Protein AF-A0A0T6BIF5-F1 (afdb_monomer)

Mean predicted aligned error: 14.34 Å

Secondary structure (DSSP, 8-state):
-HHHHHHHHHHHHTHHHHHHHHHHHHHHHH-S-SSS---THHHHTS-TTHHHHHHHHHHHHHHHHHHHHHHHH--HHHHHHHHHHHHHHHHHHHHHHHHHHGGGGGSS-GGG-HHHHHHHHHHHHHHHHHHHHIIIIIS----TT-TTSTTS-S--SSS-THHHHHHHHHHHHHHTHHHHHHHHHHTTSS-HHHHHHHHHHHHHHHHHHHHHHHHHHHHHHHHHTTTT------PPPPHHHHHHHHHHHHSSS-----------------------TTTTTTTSS---------

pLDDT: mean 78.73, std 19.1, range [33.03, 98.19]

Foldseek 3Di:
DVVLLLVLVLVLLCLLVQLVVQLVVCQVVVDPDPVDRDDSCCSVQVCLDPNLVSSLVSLVSLLVVLVVCCVVVVDCPPRVVSNVLSVLSNQLSVLVSVLSVCVVVCVVPSVVRVSVVSNVVSLVVNLVSVLCCLLCPQLVWQDPCCPPNVRGRVDDPDPDPVLVVVLSVLSSCLSCVVVVLVVCCVVVVDPNVVSSVVNSVSSVVNSVSSVVSNVVVVVVVCVVVVVPDDPPPPPPQPVVNVVVVVVLVPPPDHDPVDDDDDDDDDDDDDPDPCPDPVVVVVVVPDDDDDDDDD

Nearest PDB structures (foldseek):
  8x5f-assembly1_A  TM=8.568E-01  e=8.803E-16  Homo sapiens
  8x5e-assembly1_A  TM=9.025E-01  e=2.019E-14  Homo sapiens
  8x5b-assembly1_A  TM=8.608E-01  e=9.868E-15  Homo sapiens
  8yfu-assembly1_A  TM=9.188E-01  e=5.169E-14  Homo sapiens
  9j4x-assembly1_B  TM=8.597E-01  e=1.157E-13  Homo sapiens

Radius of gyration: 35.18 Å; Cα contacts (8 Å, |Δi|>4): 184; chains: 1; bounding box: 75×48×138 Å

Solvent-accessible surface area (backbone atoms only — not comparable to full-atom values): 17221 Å² total; per-residue (Å²): 110,70,64,64,51,56,54,44,56,54,41,51,57,38,37,64,60,53,45,51,50,50,36,51,52,42,45,64,72,69,43,91,48,95,88,52,89,62,80,64,53,55,52,75,67,66,41,79,63,60,53,54,52,56,55,40,46,35,36,48,55,45,24,54,52,22,50,51,48,24,69,75,69,68,41,57,74,68,26,51,58,53,21,50,53,31,50,33,51,52,52,26,47,52,24,49,51,51,32,61,68,52,40,75,84,25,65,94,44,63,88,73,40,64,36,52,56,52,20,52,53,31,44,51,54,34,35,53,46,48,51,52,39,46,46,42,67,43,39,48,32,59,41,93,73,14,78,90,42,84,63,30,42,72,84,69,90,67,91,58,68,63,61,57,58,50,48,56,50,52,47,53,55,62,58,51,39,63,58,57,48,48,53,40,35,74,69,64,77,44,57,65,66,62,50,48,66,56,45,47,59,49,44,45,52,48,48,54,57,49,48,55,43,33,51,50,36,50,49,52,56,32,48,77,66,58,75,65,62,74,78,80,78,72,67,79,76,47,72,68,56,52,52,50,51,54,51,50,67,70,38,94,75,51,85,76,88,79,69,81,87,72,93,72,84,84,79,88,74,82,86,76,81,84,72,62,68,76,62,63,66,68,69,77,70,82,79,87,88,79,88,83,81,136

InterPro domains:
  IPR004342 EXS, C-terminal [PF03124] (2-220)
  IPR004342 EXS, C-terminal [PS51380] (42-246)

Structure (mmCIF, N/CA/C/O backbone):
data_AF-A0A0T6BIF5-F1
#
_entry.id   AF-A0A0T6BIF5-F1
#
loop_
_atom_site.group_PDB
_atom_site.id
_atom_site.type_symbol
_atom_site.label_atom_id
_atom_site.label_alt_id
_atom_site.label_comp_id
_atom_site.label_asym_id
_atom_site.label_entity_id
_atom_site.label_seq_id
_atom_site.pdbx_PDB_ins_code
_atom_site.Cartn_x
_atom_site.Cartn_y
_atom_site.Cartn_z
_atom_site.occupancy
_atom_site.B_iso_or_equiv
_atom_site.auth_seq_id
_atom_site.auth_comp_id
_atom_site.auth_asym_id
_atom_site.auth_atom_id
_atom_site.pdbx_PDB_model_num
ATOM 1 N N . ASN A 1 1 ? 3.192 -10.948 20.111 1.00 71.38 1 ASN A N 1
ATOM 2 C CA . ASN A 1 1 ? 2.961 -9.703 20.878 1.00 71.38 1 ASN A CA 1
ATOM 3 C C . ASN A 1 1 ? 2.343 -8.629 19.953 1.00 71.38 1 ASN A C 1
ATOM 5 O O . ASN A 1 1 ? 2.367 -8.827 18.737 1.00 71.38 1 ASN A O 1
ATOM 9 N N . PHE A 1 2 ? 1.739 -7.550 20.479 1.00 79.69 2 PHE A N 1
ATOM 10 C CA . PHE A 1 2 ? 1.307 -6.367 19.706 1.00 79.69 2 PHE A CA 1
ATOM 11 C C . PHE A 1 2 ? 2.501 -5.710 19.002 1.00 79.69 2 PHE A C 1
ATOM 13 O O . PHE A 1 2 ? 2.396 -5.375 17.828 1.00 79.69 2 PHE A O 1
ATOM 20 N N . ALA A 1 3 ? 3.658 -5.643 19.672 1.00 85.62 3 ALA A N 1
ATOM 21 C CA . ALA A 1 3 ? 4.893 -5.097 19.108 1.00 85.62 3 ALA A CA 1
ATOM 22 C C . ALA A 1 3 ? 5.309 -5.775 17.785 1.00 85.62 3 ALA A C 1
ATOM 24 O O . ALA A 1 3 ? 5.576 -5.086 16.807 1.00 85.62 3 ALA A O 1
ATOM 25 N N . ASP A 1 4 ? 5.282 -7.114 17.711 1.00 83.94 4 ASP A N 1
ATOM 26 C CA . ASP A 1 4 ? 5.675 -7.858 16.496 1.00 83.94 4 ASP A CA 1
ATOM 27 C C . ASP A 1 4 ? 4.743 -7.582 15.315 1.00 83.94 4 ASP A C 1
ATOM 29 O O . ASP A 1 4 ? 5.172 -7.534 14.162 1.00 83.94 4 ASP A O 1
ATOM 33 N N . PHE A 1 5 ? 3.447 -7.422 15.615 1.00 84.50 5 PHE A N 1
ATOM 34 C CA . PHE A 1 5 ? 2.477 -6.966 14.633 1.00 84.50 5 PHE A CA 1
ATOM 35 C C . PHE A 1 5 ? 2.878 -5.552 14.225 1.00 84.50 5 PHE A C 1
ATOM 37 O O . PHE A 1 5 ? 3.323 -5.350 13.102 1.00 84.50 5 PHE A O 1
ATOM 44 N N . TRP A 1 6 ? 2.826 -4.596 15.145 1.00 88.56 6 TRP A N 1
ATOM 45 C CA . TRP A 1 6 ? 3.081 -3.187 14.876 1.00 88.56 6 TRP A CA 1
ATOM 46 C C . TRP A 1 6 ? 4.348 -2.943 14.034 1.00 88.56 6 TRP A C 1
ATOM 48 O O . TRP A 1 6 ? 4.266 -2.262 13.012 1.00 88.56 6 TRP A O 1
ATOM 58 N N . LEU A 1 7 ? 5.466 -3.596 14.370 1.00 90.00 7 LEU A N 1
ATOM 59 C CA . LEU A 1 7 ? 6.732 -3.514 13.633 1.00 90.00 7 LEU A CA 1
ATOM 60 C C . LEU A 1 7 ? 6.608 -3.998 12.182 1.00 90.00 7 LEU A C 1
ATOM 62 O O . LEU A 1 7 ? 7.052 -3.325 11.254 1.00 90.00 7 LEU A O 1
ATOM 66 N N . ALA A 1 8 ? 5.973 -5.148 11.961 1.00 89.81 8 ALA A N 1
ATOM 67 C CA . ALA A 1 8 ? 5.788 -5.670 10.613 1.00 89.81 8 ALA A CA 1
ATOM 68 C C . ALA A 1 8 ? 4.831 -4.801 9.768 1.00 89.81 8 ALA A C 1
ATOM 70 O O . ALA A 1 8 ? 4.886 -4.854 8.542 1.00 89.81 8 ALA A O 1
ATOM 71 N N . ASP A 1 9 ? 3.959 -3.993 10.389 1.00 89.38 9 ASP A N 1
ATOM 72 C CA . ASP A 1 9 ? 3.166 -2.997 9.646 1.00 89.38 9 ASP A CA 1
ATOM 73 C C . ASP A 1 9 ? 4.042 -1.827 9.195 1.00 89.38 9 ASP A C 1
ATOM 75 O O . ASP A 1 9 ? 3.906 -1.384 8.056 1.00 89.38 9 ASP A O 1
ATOM 79 N N . GLN A 1 10 ? 4.989 -1.386 10.032 1.00 94.12 10 GLN A N 1
ATOM 80 C CA . GLN A 1 10 ? 5.954 -0.352 9.640 1.00 94.12 10 GLN A CA 1
ATOM 81 C C . GLN A 1 10 ? 6.778 -0.799 8.430 1.00 94.12 10 GLN A C 1
ATOM 83 O O . GLN A 1 10 ? 6.984 -0.024 7.499 1.00 94.12 10 GLN A O 1
ATOM 88 N N . LEU A 1 11 ? 7.174 -2.076 8.397 1.00 92.69 11 LEU A N 1
ATOM 89 C CA . LEU A 1 11 ? 7.945 -2.637 7.289 1.00 92.69 11 LEU A CA 1
ATOM 90 C C . LEU A 1 11 ? 7.226 -2.522 5.935 1.00 92.69 11 LEU A C 1
ATOM 92 O O . LEU A 1 11 ? 7.883 -2.338 4.916 1.00 92.69 11 LEU A O 1
ATOM 96 N N . ASN A 1 12 ? 5.889 -2.576 5.904 1.00 92.50 12 ASN A N 1
ATOM 97 C CA . ASN A 1 12 ? 5.129 -2.432 4.654 1.00 92.50 12 ASN A CA 1
ATOM 98 C C . ASN A 1 12 ? 5.260 -1.029 4.047 1.00 92.50 12 ASN A C 1
ATOM 100 O O . ASN A 1 12 ? 5.244 -0.893 2.829 1.00 92.50 12 ASN A O 1
ATOM 104 N N . SER A 1 13 ? 5.450 -0.003 4.875 1.00 92.88 13 SER A N 1
ATOM 105 C CA . SER A 1 13 ? 5.700 1.368 4.413 1.00 92.88 13 SER A CA 1
ATOM 106 C C . SER A 1 13 ? 7.171 1.613 4.040 1.00 92.88 13 SER A C 1
ATOM 108 O O . SER A 1 13 ? 7.490 2.642 3.456 1.00 92.88 13 SER A O 1
ATOM 110 N N . LEU A 1 14 ? 8.068 0.658 4.320 1.00 92.62 14 LEU A N 1
ATOM 111 C CA . LEU A 1 14 ? 9.497 0.709 3.980 1.00 92.62 14 LEU A CA 1
ATOM 112 C C . LEU A 1 14 ? 9.837 -0.020 2.668 1.00 92.62 14 LEU A C 1
ATOM 114 O O . LEU A 1 14 ? 11.012 -0.148 2.332 1.00 92.62 14 LEU A O 1
ATOM 118 N N . ALA A 1 15 ? 8.842 -0.485 1.905 1.00 92.00 15 ALA A N 1
ATOM 119 C CA . ALA A 1 15 ? 9.070 -1.219 0.657 1.00 92.00 15 ALA A CA 1
ATOM 120 C C . ALA A 1 15 ? 9.941 -0.439 -0.348 1.00 92.00 15 ALA A C 1
ATOM 122 O O . ALA A 1 15 ? 10.855 -1.015 -0.933 1.00 92.00 15 ALA A O 1
ATOM 123 N N . ALA A 1 16 ? 9.721 0.875 -0.491 1.00 92.06 16 ALA A N 1
ATOM 124 C CA . ALA A 1 16 ? 10.549 1.735 -1.342 1.00 92.06 16 ALA A CA 1
ATOM 125 C C . ALA A 1 16 ? 12.015 1.763 -0.875 1.00 92.06 16 ALA A C 1
ATOM 127 O O . ALA A 1 16 ? 12.915 1.512 -1.667 1.00 92.06 16 ALA A O 1
ATOM 128 N N . ALA A 1 17 ? 12.252 1.940 0.428 1.00 93.12 17 ALA A N 1
ATOM 129 C CA . ALA A 1 17 ? 13.600 1.938 0.994 1.00 93.12 17 ALA A CA 1
ATOM 130 C C . ALA A 1 17 ? 14.318 0.588 0.806 1.00 93.12 17 ALA A C 1
ATOM 132 O O . ALA A 1 17 ? 15.522 0.556 0.565 1.00 93.12 17 ALA A O 1
ATOM 133 N N . LEU A 1 18 ? 13.593 -0.535 0.884 1.00 93.25 18 LEU A N 1
ATOM 134 C CA . LEU A 1 18 ? 14.160 -1.861 0.612 1.00 93.25 18 LEU A CA 1
ATOM 135 C C . LEU A 1 18 ? 14.547 -2.034 -0.862 1.00 93.25 18 LEU A C 1
ATOM 137 O O . LEU A 1 18 ? 15.576 -2.643 -1.155 1.00 93.25 18 LEU A O 1
ATOM 141 N N . LEU A 1 19 ? 13.742 -1.501 -1.784 1.00 91.25 19 LEU A N 1
ATOM 142 C CA . LEU A 1 19 ? 14.052 -1.509 -3.213 1.00 91.25 19 LEU A CA 1
ATOM 143 C C . LEU A 1 19 ? 15.262 -0.629 -3.532 1.00 91.25 19 LEU A C 1
ATOM 145 O O . LEU A 1 19 ? 16.145 -1.073 -4.265 1.00 91.25 19 LEU A O 1
ATOM 149 N N . ASP A 1 20 ? 15.350 0.555 -2.931 1.00 91.00 20 ASP A N 1
ATOM 150 C CA . ASP A 1 20 ? 16.509 1.438 -3.078 1.00 91.00 20 ASP A CA 1
ATOM 151 C C . ASP A 1 20 ? 17.768 0.792 -2.497 1.00 91.00 20 ASP A C 1
ATOM 153 O O . ASP A 1 20 ? 18.829 0.829 -3.115 1.00 91.00 20 ASP A O 1
ATOM 157 N N . PHE A 1 21 ? 17.654 0.114 -1.351 1.00 91.81 21 PHE A N 1
ATOM 158 C CA . PHE A 1 21 ? 18.764 -0.640 -0.772 1.00 91.81 21 PHE A CA 1
ATOM 159 C C . PHE A 1 21 ? 19.222 -1.789 -1.683 1.00 91.81 21 PHE A C 1
ATOM 161 O O . PHE A 1 21 ? 20.425 -2.004 -1.858 1.00 91.81 21 PHE A O 1
ATOM 168 N N . GLN A 1 22 ? 18.286 -2.515 -2.303 1.00 91.12 22 GLN A N 1
ATOM 169 C CA . GLN A 1 22 ? 18.612 -3.542 -3.297 1.00 91.12 22 GLN A CA 1
ATOM 170 C C . GLN A 1 22 ? 19.301 -2.942 -4.524 1.00 91.12 22 GLN A C 1
ATOM 172 O O . GLN A 1 22 ? 20.280 -3.520 -5.009 1.00 91.12 22 GLN A O 1
ATOM 177 N N . PHE A 1 23 ? 18.808 -1.809 -5.029 1.00 87.94 23 PHE A N 1
ATOM 178 C CA . PHE A 1 23 ? 19.422 -1.106 -6.150 1.00 87.94 23 PHE A CA 1
ATOM 179 C C . PHE A 1 23 ? 20.844 -0.661 -5.800 1.00 87.94 23 PHE A C 1
ATOM 181 O O . PHE A 1 23 ? 21.769 -0.981 -6.540 1.00 87.94 23 PHE A O 1
ATOM 188 N N . LEU A 1 24 ? 21.032 -0.024 -4.642 1.00 88.75 24 LEU A N 1
ATOM 189 C CA . LEU A 1 24 ? 22.328 0.428 -4.137 1.00 88.75 24 LEU A CA 1
ATOM 190 C C . LEU A 1 24 ? 23.322 -0.732 -4.004 1.00 88.75 24 LEU A C 1
ATOM 192 O O . LEU A 1 24 ? 24.462 -0.635 -4.454 1.00 88.75 24 LEU A O 1
ATOM 196 N N . SER A 1 25 ? 22.869 -1.851 -3.434 1.00 88.50 25 SER A N 1
ATOM 197 C CA . SER A 1 25 ? 23.680 -3.063 -3.287 1.00 88.50 25 SER A CA 1
ATOM 198 C C . SER A 1 25 ? 24.099 -3.616 -4.648 1.00 88.50 25 SER A C 1
ATOM 200 O O . SER A 1 25 ? 25.265 -3.932 -4.857 1.00 88.50 25 SER A O 1
ATOM 202 N N . CYS A 1 26 ? 23.165 -3.700 -5.599 1.00 86.56 26 CYS A N 1
ATOM 203 C CA . CYS A 1 26 ? 23.461 -4.161 -6.953 1.00 86.56 26 CYS A CA 1
ATOM 204 C C . CYS A 1 26 ? 24.429 -3.215 -7.671 1.00 86.56 26 CYS A C 1
ATOM 206 O O . CYS A 1 26 ? 25.400 -3.678 -8.269 1.00 86.56 26 CYS A O 1
ATOM 208 N N . PHE A 1 27 ? 24.196 -1.905 -7.575 1.00 84.38 27 PHE A N 1
ATOM 209 C CA . PHE A 1 27 ? 25.031 -0.886 -8.195 1.00 84.38 27 PHE A CA 1
ATOM 210 C C . PHE A 1 27 ? 26.474 -1.005 -7.704 1.00 84.38 27 PHE A C 1
ATOM 212 O O . PHE A 1 27 ? 27.367 -1.180 -8.521 1.00 84.38 27 PHE A O 1
ATOM 219 N N . TYR A 1 28 ? 26.719 -1.034 -6.393 1.00 83.31 28 TYR A N 1
ATOM 220 C CA . TYR A 1 28 ? 28.092 -1.118 -5.880 1.00 83.31 28 TYR A CA 1
ATOM 221 C C . TYR A 1 28 ? 28.777 -2.472 -6.077 1.00 83.31 28 TYR A C 1
ATOM 223 O O . TYR A 1 28 ? 30.002 -2.533 -6.090 1.00 83.31 28 TYR A O 1
ATOM 231 N N . VAL A 1 29 ? 28.023 -3.561 -6.236 1.00 84.56 29 VAL A N 1
ATOM 232 C CA . VAL A 1 29 ? 28.608 -4.881 -6.527 1.00 84.56 29 VAL A CA 1
ATOM 233 C C . VAL A 1 29 ? 28.979 -5.020 -8.006 1.00 84.56 29 VAL A C 1
ATOM 235 O O . VAL A 1 29 ? 29.962 -5.681 -8.333 1.00 84.56 29 VAL A O 1
ATOM 238 N N . THR A 1 30 ? 28.194 -4.423 -8.905 1.00 80.38 30 THR A N 1
ATOM 239 C CA . THR A 1 30 ? 28.365 -4.574 -10.361 1.00 80.38 30 THR A CA 1
ATOM 240 C C . THR A 1 30 ? 29.188 -3.459 -10.998 1.00 80.38 30 THR A C 1
ATOM 242 O O . THR A 1 30 ? 29.817 -3.687 -12.033 1.00 80.38 30 THR A O 1
ATOM 245 N N . ASN A 1 31 ? 29.224 -2.269 -10.393 1.00 76.19 31 ASN A N 1
ATOM 246 C CA . ASN A 1 31 ? 30.016 -1.148 -10.879 1.00 76.19 31 ASN A CA 1
ATOM 247 C C . ASN A 1 31 ? 31.415 -1.199 -10.255 1.00 76.19 31 ASN A C 1
ATOM 249 O O . ASN A 1 31 ? 31.604 -0.898 -9.080 1.00 76.19 31 ASN A O 1
ATOM 253 N N . GLY A 1 32 ? 32.402 -1.621 -11.048 1.00 67.44 32 GLY A N 1
ATOM 254 C CA . GLY A 1 32 ? 33.803 -1.683 -10.616 1.00 67.44 32 GLY A CA 1
ATOM 255 C C . GLY A 1 32 ? 34.503 -0.319 -10.563 1.00 67.44 32 GLY A C 1
ATOM 256 O O . GLY A 1 32 ? 35.563 -0.212 -9.951 1.00 67.44 32 GLY A O 1
ATOM 257 N N . ASP A 1 33 ? 33.920 0.715 -11.181 1.00 73.50 33 ASP A N 1
ATOM 258 C CA . ASP A 1 33 ? 34.435 2.086 -11.192 1.00 73.50 33 ASP A CA 1
ATOM 259 C C . ASP A 1 33 ? 33.451 3.019 -10.468 1.00 73.50 33 ASP A C 1
ATOM 261 O O . ASP A 1 33 ? 32.286 3.144 -10.838 1.00 73.50 33 ASP A O 1
ATOM 265 N N . TRP A 1 34 ? 33.927 3.666 -9.404 1.00 70.62 34 TRP A N 1
ATOM 266 C CA . TRP A 1 34 ? 33.127 4.538 -8.539 1.00 70.62 34 TRP A CA 1
ATOM 267 C C . TRP A 1 34 ? 32.962 5.950 -9.114 1.00 70.62 34 TRP A C 1
ATOM 269 O O . TRP A 1 34 ? 32.129 6.714 -8.626 1.00 70.62 34 TRP A O 1
ATOM 279 N N . LEU A 1 35 ? 33.761 6.304 -10.128 1.00 74.75 35 LEU A N 1
ATOM 280 C CA . LEU A 1 35 ? 33.769 7.626 -10.759 1.00 74.75 35 LEU A CA 1
ATOM 281 C C . LEU A 1 35 ? 33.020 7.640 -12.097 1.00 74.75 35 LEU A C 1
ATOM 283 O O . LEU A 1 35 ? 32.566 8.701 -12.521 1.00 74.75 35 LEU A O 1
ATOM 287 N N . ASN A 1 36 ? 32.843 6.476 -12.729 1.00 71.44 36 ASN A N 1
ATOM 288 C CA . ASN A 1 36 ? 32.070 6.317 -13.956 1.00 71.44 36 ASN A CA 1
ATOM 289 C C . ASN A 1 36 ? 30.887 5.379 -13.731 1.00 71.44 36 ASN A C 1
ATOM 291 O O . ASN A 1 36 ? 31.049 4.178 -13.535 1.00 71.44 36 ASN A O 1
ATOM 295 N N . ALA A 1 37 ? 29.673 5.917 -13.831 1.00 64.81 37 ALA A N 1
ATOM 296 C CA . ALA A 1 37 ? 28.475 5.096 -13.835 1.00 64.81 37 ALA A CA 1
ATOM 297 C C . ALA A 1 37 ? 28.369 4.328 -15.168 1.00 64.81 37 ALA A C 1
ATOM 299 O O . ALA A 1 37 ? 27.803 4.833 -16.137 1.00 64.81 37 ALA A O 1
ATOM 300 N N . ASN A 1 38 ? 28.900 3.100 -15.222 1.00 63.06 38 ASN A N 1
ATOM 301 C CA . ASN A 1 38 ? 28.535 2.148 -16.278 1.00 63.06 38 ASN A CA 1
ATOM 302 C C . ASN A 1 38 ? 27.040 1.782 -16.195 1.00 63.06 38 ASN A C 1
ATOM 304 O O . ASN A 1 38 ? 26.339 2.164 -15.261 1.00 63.06 38 ASN A O 1
ATOM 308 N N . ASN A 1 39 ? 26.563 1.043 -17.201 1.00 65.00 39 ASN A N 1
ATOM 309 C CA . ASN A 1 39 ? 25.164 0.715 -17.495 1.00 65.00 39 ASN A CA 1
ATOM 310 C C . ASN A 1 39 ? 24.278 0.416 -16.253 1.00 65.00 39 ASN A C 1
ATOM 312 O O . ASN A 1 39 ? 24.130 -0.730 -15.824 1.00 65.00 39 ASN A O 1
ATOM 316 N N . THR A 1 40 ? 23.639 1.453 -15.697 1.00 67.94 40 THR A N 1
ATOM 317 C CA . THR A 1 40 ? 22.768 1.394 -14.501 1.00 67.94 40 THR A CA 1
ATOM 318 C C . THR A 1 40 ? 21.493 0.574 -14.722 1.00 67.94 40 THR A C 1
ATOM 320 O O . THR A 1 40 ? 20.852 0.133 -13.763 1.00 67.94 40 THR A O 1
ATOM 323 N N . ALA A 1 41 ? 21.157 0.307 -15.987 1.00 67.12 41 ALA A N 1
ATOM 324 C CA . ALA A 1 41 ? 20.002 -0.478 -16.407 1.00 67.12 41 ALA A CA 1
ATOM 325 C C . ALA A 1 41 ? 20.038 -1.938 -15.916 1.00 67.12 41 ALA A C 1
ATOM 327 O O . ALA A 1 41 ? 18.985 -2.544 -15.718 1.00 67.12 41 ALA A O 1
ATOM 328 N N . ILE A 1 42 ? 21.220 -2.509 -15.644 1.00 71.25 42 ILE A N 1
ATOM 329 C CA . ILE A 1 42 ? 21.342 -3.898 -15.161 1.00 71.25 42 ILE A CA 1
ATOM 330 C C . ILE A 1 42 ? 20.604 -4.072 -13.820 1.00 71.25 42 ILE A C 1
ATOM 332 O O . ILE A 1 42 ? 19.854 -5.029 -13.621 1.00 71.25 42 ILE A O 1
ATOM 336 N N . CYS A 1 43 ? 20.763 -3.107 -12.914 1.00 74.06 43 CYS A N 1
ATOM 337 C CA . CYS A 1 43 ? 20.204 -3.170 -11.565 1.00 74.06 43 CYS A CA 1
ATOM 338 C C . CYS A 1 43 ? 18.759 -2.668 -11.471 1.00 74.06 43 CYS A C 1
ATOM 340 O O . CYS A 1 43 ? 18.009 -3.143 -10.615 1.00 74.06 43 CYS A O 1
ATOM 342 N N . ALA A 1 44 ? 18.367 -1.727 -12.337 1.00 67.62 44 ALA A N 1
ATOM 343 C CA . ALA A 1 44 ? 17.028 -1.135 -12.343 1.00 67.62 44 ALA A CA 1
ATOM 344 C C . ALA A 1 44 ? 16.023 -1.895 -13.231 1.00 67.62 44 ALA A C 1
ATOM 346 O O . ALA A 1 44 ? 14.859 -2.054 -12.844 1.00 67.62 44 ALA A O 1
ATOM 347 N N . GLU A 1 45 ? 16.466 -2.376 -14.397 1.00 63.38 45 GLU A N 1
ATOM 348 C CA . GLU A 1 45 ? 15.592 -2.866 -15.474 1.00 63.38 45 GLU A CA 1
ATOM 349 C C . GLU A 1 45 ? 15.761 -4.366 -15.763 1.00 63.38 45 GLU A C 1
ATOM 351 O O . GLU A 1 45 ? 14.767 -5.043 -16.017 1.00 63.38 45 GLU A O 1
ATOM 356 N N . GLN A 1 46 ? 16.973 -4.929 -15.665 1.00 60.88 46 GLN A N 1
ATOM 357 C CA . GLN A 1 46 ? 17.208 -6.352 -15.989 1.00 60.88 46 GLN A CA 1
ATOM 358 C C . GLN A 1 46 ? 16.928 -7.328 -14.831 1.00 60.88 46 GLN A C 1
ATOM 360 O O . GLN A 1 46 ? 16.860 -8.542 -15.032 1.00 60.88 46 GLN A O 1
ATOM 365 N N . SER A 1 47 ? 16.701 -6.824 -13.616 1.00 67.50 47 SER A N 1
ATOM 366 C CA . SER A 1 47 ? 16.354 -7.625 -12.434 1.00 67.50 47 SER A CA 1
ATOM 367 C C . SER A 1 47 ? 14.874 -8.047 -12.440 1.00 67.50 47 SER A C 1
ATOM 369 O O . SER A 1 47 ? 14.062 -7.602 -11.625 1.00 67.50 47 SER A O 1
ATOM 371 N N . PHE A 1 48 ? 14.503 -8.933 -13.367 1.00 76.06 48 PHE A N 1
ATOM 372 C CA . PHE A 1 48 ? 13.131 -9.451 -13.475 1.00 76.06 48 PHE A CA 1
ATOM 373 C C . PHE A 1 48 ? 12.707 -10.287 -12.252 1.00 76.06 48 PHE A C 1
ATOM 375 O O . PHE A 1 48 ? 11.523 -10.369 -11.941 1.00 76.06 48 PHE A O 1
ATOM 382 N N . ILE A 1 49 ? 13.669 -10.885 -11.537 1.00 83.44 49 ILE A N 1
ATOM 383 C CA . ILE A 1 49 ? 13.407 -11.801 -10.415 1.00 83.44 49 ILE A CA 1
ATOM 384 C C . ILE A 1 49 ? 13.655 -11.134 -9.057 1.00 83.44 49 ILE A C 1
ATOM 386 O O . ILE A 1 49 ? 12.801 -11.193 -8.176 1.00 83.44 49 ILE A O 1
ATOM 390 N N . ILE A 1 50 ? 14.810 -10.493 -8.852 1.00 87.25 50 ILE A N 1
ATOM 391 C CA . ILE A 1 50 ? 15.218 -10.046 -7.507 1.00 87.25 50 ILE A CA 1
ATOM 392 C C . ILE A 1 50 ? 14.359 -8.867 -7.041 1.00 87.25 50 ILE A C 1
ATOM 394 O O . ILE A 1 50 ? 13.892 -8.853 -5.902 1.00 87.25 50 ILE A O 1
ATOM 398 N N . ARG A 1 51 ? 14.097 -7.896 -7.920 1.00 87.88 51 ARG A N 1
ATOM 399 C CA . ARG A 1 51 ? 13.332 -6.691 -7.581 1.00 87.88 51 ARG A CA 1
ATOM 400 C C . ARG A 1 51 ? 11.900 -6.988 -7.095 1.00 87.88 51 ARG A C 1
ATOM 402 O O . ARG A 1 51 ? 11.540 -6.490 -6.026 1.00 87.88 51 ARG A O 1
ATOM 409 N N . PRO A 1 52 ? 11.075 -7.811 -7.780 1.00 91.62 52 PRO A N 1
ATOM 410 C CA . PRO A 1 52 ? 9.757 -8.168 -7.253 1.00 91.62 52 PRO A CA 1
ATOM 411 C C . PRO A 1 52 ? 9.819 -9.010 -5.979 1.00 91.62 52 PRO A C 1
ATOM 413 O O . PRO A 1 52 ? 8.960 -8.836 -5.117 1.00 91.62 52 PRO A O 1
ATOM 416 N N . LEU A 1 53 ? 10.830 -9.873 -5.814 1.00 92.44 53 LEU A N 1
ATOM 417 C CA . LEU A 1 53 ? 11.011 -10.606 -4.558 1.00 92.44 53 LEU A CA 1
ATOM 418 C C . LEU A 1 53 ? 11.216 -9.641 -3.392 1.00 92.44 53 LEU A C 1
ATOM 420 O O . LEU A 1 53 ? 10.500 -9.752 -2.400 1.00 92.44 53 LEU A O 1
ATOM 424 N N . VAL A 1 54 ? 12.115 -8.661 -3.536 1.00 93.19 54 VAL A N 1
ATOM 425 C CA . VAL A 1 54 ? 12.356 -7.635 -2.508 1.00 93.19 54 VAL A CA 1
ATOM 426 C C . VAL A 1 54 ? 11.097 -6.814 -2.226 1.00 93.19 54 VAL A C 1
ATOM 428 O O . VAL A 1 54 ? 10.759 -6.614 -1.060 1.00 93.19 54 VAL A O 1
ATOM 431 N N . ASN A 1 55 ? 10.351 -6.420 -3.263 1.00 93.19 55 ASN A N 1
ATOM 432 C CA . ASN A 1 55 ? 9.084 -5.696 -3.103 1.00 93.19 55 ASN A CA 1
ATOM 433 C C . ASN A 1 55 ? 8.039 -6.504 -2.304 1.00 93.19 55 ASN A C 1
ATOM 435 O O . ASN A 1 55 ? 7.276 -5.957 -1.511 1.00 93.19 55 ASN A O 1
ATOM 439 N N . CYS A 1 56 ? 8.023 -7.828 -2.473 1.00 94.88 56 CYS A N 1
ATOM 440 C CA . CYS A 1 56 ? 7.100 -8.718 -1.774 1.00 94.88 56 CYS A CA 1
ATOM 441 C C . CYS A 1 56 ? 7.509 -9.040 -0.327 1.00 94.88 56 CYS A C 1
ATOM 443 O O . CYS A 1 56 ? 6.652 -9.512 0.423 1.00 94.88 56 CYS A O 1
ATOM 445 N N . ILE A 1 57 ? 8.760 -8.798 0.096 1.00 94.62 57 ILE A N 1
ATOM 446 C CA . ILE A 1 57 ? 9.247 -9.181 1.439 1.00 94.62 57 ILE A CA 1
ATOM 447 C C . ILE A 1 57 ? 8.347 -8.636 2.564 1.00 94.62 57 ILE A C 1
ATOM 449 O O . ILE A 1 57 ? 7.912 -9.436 3.401 1.00 94.62 57 ILE A O 1
ATOM 453 N N . PRO A 1 58 ? 8.002 -7.332 2.616 1.00 94.69 58 PRO A N 1
ATOM 454 C CA . PRO A 1 58 ? 7.179 -6.801 3.704 1.00 94.69 58 PRO A CA 1
ATOM 455 C C . PRO A 1 58 ? 5.790 -7.440 3.792 1.00 94.69 58 PRO A C 1
ATOM 457 O O . PRO A 1 58 ? 5.326 -7.805 4.879 1.00 94.69 58 PRO A O 1
ATOM 460 N N . ALA A 1 59 ? 5.140 -7.614 2.638 1.00 95.12 59 ALA A N 1
ATOM 461 C CA . ALA A 1 59 ? 3.822 -8.227 2.547 1.00 95.12 59 ALA A CA 1
ATOM 462 C C . ALA A 1 59 ? 3.878 -9.719 2.906 1.00 95.12 59 ALA A C 1
ATOM 464 O O . ALA A 1 59 ? 3.015 -10.213 3.632 1.00 95.12 59 ALA A O 1
ATOM 465 N N . TRP A 1 60 ? 4.930 -10.423 2.478 1.00 95.69 60 TRP A N 1
ATOM 466 C CA . TRP A 1 60 ? 5.160 -11.828 2.805 1.00 95.69 60 TRP A CA 1
ATOM 467 C C . TRP A 1 60 ? 5.312 -12.061 4.305 1.00 95.69 60 TRP A C 1
ATOM 469 O O . TRP A 1 60 ? 4.654 -12.945 4.856 1.00 95.69 60 TRP A O 1
ATOM 479 N N . ILE A 1 61 ? 6.120 -11.248 4.991 1.00 95.06 61 ILE A N 1
ATOM 480 C CA . ILE A 1 61 ? 6.300 -11.370 6.444 1.00 95.06 61 ILE A CA 1
ATOM 481 C C . ILE A 1 61 ? 4.950 -11.227 7.153 1.00 95.06 61 ILE A C 1
ATOM 483 O O . ILE A 1 61 ? 4.615 -12.037 8.022 1.00 95.06 61 ILE A O 1
ATOM 487 N N . ARG A 1 62 ? 4.133 -10.250 6.747 1.00 94.12 62 ARG A N 1
ATOM 488 C CA . ARG A 1 62 ? 2.798 -10.061 7.320 1.00 94.12 62 ARG A CA 1
ATOM 489 C C . ARG A 1 62 ? 1.833 -11.190 7.004 1.00 94.12 62 ARG A C 1
ATOM 491 O O . ARG A 1 62 ? 1.129 -11.655 7.904 1.00 94.12 62 ARG A O 1
ATOM 498 N N . PHE A 1 63 ? 1.827 -11.663 5.768 1.00 95.69 63 PHE A N 1
ATOM 499 C CA . PHE A 1 63 ? 1.040 -12.814 5.353 1.00 95.69 63 PHE A CA 1
ATOM 500 C C . PHE A 1 63 ? 1.379 -14.056 6.193 1.00 95.69 63 PHE A C 1
ATOM 502 O O . PHE A 1 63 ? 0.493 -14.645 6.817 1.00 95.69 63 PHE A O 1
ATOM 509 N N . ALA A 1 64 ? 2.667 -14.390 6.312 1.00 95.06 64 ALA A N 1
ATOM 510 C CA . ALA A 1 64 ? 3.144 -15.531 7.089 1.00 95.06 64 ALA A CA 1
ATOM 511 C C . ALA A 1 64 ? 2.803 -15.406 8.585 1.00 95.06 64 ALA A C 1
ATOM 513 O O . ALA A 1 64 ? 2.370 -16.378 9.209 1.00 95.06 64 ALA A O 1
ATOM 514 N N . GLN A 1 65 ? 2.931 -14.207 9.166 1.00 93.62 65 GLN A N 1
ATOM 515 C CA . GLN A 1 65 ? 2.513 -13.943 10.547 1.00 93.62 65 GLN A CA 1
ATOM 516 C C . GLN A 1 65 ? 1.009 -14.178 10.754 1.00 93.62 65 GLN A C 1
ATOM 518 O O . GLN A 1 65 ? 0.610 -14.741 11.777 1.00 93.62 65 GLN A O 1
ATOM 523 N N . CYS A 1 66 ? 0.172 -13.759 9.800 1.00 93.06 66 CYS A N 1
ATOM 524 C CA . CYS A 1 66 ? -1.275 -13.954 9.869 1.00 93.06 66 CYS A CA 1
ATOM 525 C C . CYS A 1 66 ? -1.650 -15.440 9.774 1.00 93.06 66 CYS A C 1
ATOM 527 O O . CYS A 1 66 ? -2.454 -15.913 10.578 1.00 93.06 66 CYS A O 1
ATOM 529 N N . LEU A 1 67 ? -1.012 -16.196 8.874 1.00 94.06 67 LEU A N 1
ATOM 530 C CA . LEU A 1 67 ? -1.219 -17.644 8.764 1.00 94.06 67 LEU A CA 1
ATOM 531 C C . LEU A 1 67 ? -0.765 -18.399 10.013 1.00 94.06 67 LEU A C 1
ATOM 533 O O . LEU A 1 67 ? -1.467 -19.294 10.483 1.00 94.06 67 LEU A O 1
ATOM 537 N N . ARG A 1 68 ? 0.385 -18.024 10.585 1.00 93.69 68 ARG A N 1
ATOM 538 C CA . ARG A 1 68 ? 0.869 -18.622 11.833 1.00 93.69 68 ARG A CA 1
ATOM 539 C C . ARG A 1 68 ? -0.123 -18.397 12.971 1.00 93.69 68 ARG A C 1
ATOM 541 O O . ARG A 1 68 ? -0.463 -19.347 13.664 1.00 93.69 68 ARG A O 1
ATOM 548 N N . ARG A 1 69 ? -0.636 -17.174 13.126 1.00 90.44 69 ARG A N 1
ATOM 549 C CA . ARG A 1 69 ? -1.659 -16.877 14.139 1.00 90.44 69 ARG A CA 1
ATOM 550 C C . ARG A 1 69 ? -2.934 -17.676 13.920 1.00 90.44 69 ARG A C 1
ATOM 552 O O . ARG A 1 69 ? -3.418 -18.262 14.874 1.00 90.44 69 ARG A O 1
ATOM 559 N N . TYR A 1 70 ? -3.424 -17.767 12.684 1.00 92.31 70 TYR A N 1
ATOM 560 C CA . TYR A 1 70 ? -4.575 -18.615 12.371 1.00 92.31 70 TYR A CA 1
ATOM 561 C C . TYR A 1 70 ? -4.327 -20.080 12.748 1.00 92.31 70 TYR A C 1
ATOM 563 O O . TYR A 1 70 ? -5.192 -20.733 13.326 1.00 92.31 70 TYR A O 1
ATOM 571 N N . ARG A 1 71 ? -3.137 -20.611 12.458 1.00 93.06 71 ARG A N 1
ATOM 572 C CA . ARG A 1 71 ? -2.785 -21.984 12.830 1.00 93.06 71 ARG A CA 1
ATOM 573 C C . ARG A 1 71 ? -2.807 -22.184 14.346 1.00 93.06 71 ARG A C 1
ATOM 575 O O . ARG A 1 71 ? -3.296 -23.223 14.786 1.00 93.06 71 ARG A O 1
ATOM 582 N N . ASP A 1 72 ? -2.277 -21.217 15.089 1.00 92.56 72 ASP A N 1
ATOM 583 C CA . ASP A 1 72 ? -2.087 -21.300 16.535 1.00 92.56 72 ASP A CA 1
ATOM 584 C C . ASP A 1 72 ? -3.402 -21.020 17.311 1.00 92.56 72 ASP A C 1
ATOM 586 O O . ASP A 1 72 ? -3.668 -21.706 18.293 1.00 92.56 72 ASP A O 1
ATOM 590 N N . SER A 1 73 ? -4.255 -20.080 16.869 1.00 89.94 73 SER A N 1
ATOM 591 C CA . SER A 1 73 ? -5.539 -19.745 17.527 1.00 89.94 73 SER A CA 1
ATOM 592 C C . SER A 1 73 ? -6.764 -20.458 16.949 1.00 89.94 73 SER A C 1
ATOM 594 O O . SER A 1 73 ? -7.787 -20.542 17.618 1.00 89.94 73 SER A O 1
ATOM 596 N N . LYS A 1 74 ? -6.685 -20.947 15.703 1.00 91.25 74 LYS A N 1
ATOM 597 C CA . LYS A 1 74 ? -7.809 -21.474 14.899 1.00 91.25 74 LYS A CA 1
ATOM 598 C C . LYS A 1 74 ? -8.935 -20.474 14.617 1.00 91.25 74 LYS A C 1
ATOM 600 O O . LYS A 1 74 ? -9.939 -20.840 14.009 1.00 91.25 74 LYS A O 1
ATOM 605 N N . GLU A 1 75 ? -8.748 -19.200 14.951 1.00 87.38 75 GLU A N 1
ATOM 606 C CA . GLU A 1 75 ? -9.714 -18.141 14.670 1.00 87.38 75 GLU A CA 1
ATOM 607 C C . GLU A 1 75 ? -9.512 -17.586 13.257 1.00 87.38 75 GLU A C 1
ATOM 609 O O . GLU A 1 75 ? -8.513 -16.926 12.955 1.00 87.38 75 GLU A O 1
ATOM 614 N N . ALA A 1 76 ? -10.464 -17.856 12.360 1.00 87.81 76 ALA A N 1
ATOM 615 C CA . ALA A 1 76 ? -10.388 -17.391 10.974 1.00 87.81 76 ALA A CA 1
ATOM 616 C C . ALA A 1 76 ? -10.438 -15.855 10.872 1.00 87.81 76 ALA A C 1
ATOM 618 O O . ALA A 1 76 ? -9.699 -15.257 10.089 1.00 87.81 76 ALA A O 1
ATOM 619 N N . PHE A 1 77 ? -11.268 -15.205 11.688 1.00 89.25 77 PHE A N 1
ATOM 620 C CA . PHE A 1 77 ? -11.322 -13.751 11.806 1.00 89.25 77 PHE A CA 1
ATOM 621 C C . PHE A 1 77 ? -10.628 -13.309 13.101 1.00 89.25 77 PHE A C 1
ATOM 623 O O . PHE A 1 77 ? -10.917 -13.891 14.141 1.00 89.25 77 PHE A O 1
ATOM 630 N N . PRO A 1 78 ? -9.746 -12.291 13.075 1.00 88.88 78 PRO A N 1
ATOM 631 C CA . PRO A 1 78 ? -9.369 -11.444 11.935 1.00 88.88 78 PRO A CA 1
ATOM 632 C C . PRO A 1 78 ? -8.219 -12.005 11.072 1.00 88.88 78 PRO A C 1
ATOM 634 O O . PRO A 1 78 ? -7.849 -11.392 10.072 1.00 88.88 78 PRO A O 1
ATOM 637 N N . HIS A 1 79 ? -7.612 -13.136 11.444 1.00 90.88 79 HIS A N 1
ATOM 638 C CA . HIS A 1 79 ? -6.307 -13.553 10.917 1.00 90.88 79 HIS A CA 1
ATOM 639 C C . HIS A 1 79 ? -6.282 -13.863 9.416 1.00 90.88 79 HIS A C 1
ATOM 641 O O . HIS A 1 79 ? -5.438 -13.321 8.704 1.00 90.88 79 HIS A O 1
ATOM 647 N N . LEU A 1 80 ? -7.195 -14.696 8.915 1.00 9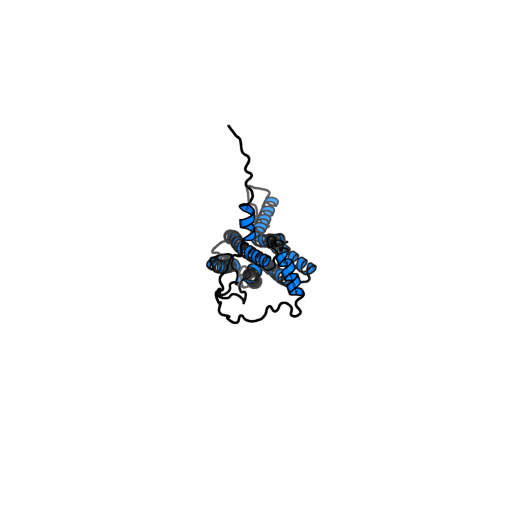2.62 80 LEU A N 1
ATOM 648 C CA . LEU A 1 80 ? -7.207 -15.101 7.508 1.00 92.62 80 LEU A CA 1
ATOM 649 C C . LEU A 1 80 ? -7.629 -13.945 6.592 1.00 92.62 80 LEU A C 1
ATOM 651 O O . LEU A 1 80 ? -7.080 -13.781 5.507 1.00 92.62 80 LEU A O 1
ATOM 655 N N . VAL A 1 81 ? -8.538 -13.091 7.065 1.00 94.69 81 VAL A N 1
ATOM 656 C CA . VAL A 1 81 ? -8.940 -11.868 6.355 1.00 94.69 81 VAL A CA 1
ATOM 657 C C . VAL A 1 81 ? -7.757 -10.898 6.273 1.00 94.69 81 VAL A C 1
ATOM 659 O O . VAL A 1 81 ? -7.486 -10.334 5.219 1.00 94.69 81 VAL A O 1
ATOM 662 N N . ASN A 1 82 ? -6.966 -10.756 7.336 1.00 93.56 82 ASN A N 1
ATOM 663 C CA . ASN A 1 82 ? -5.753 -9.945 7.264 1.00 93.56 82 ASN A CA 1
ATOM 664 C C . ASN A 1 82 ? -4.694 -10.569 6.336 1.00 93.56 82 ASN A C 1
ATOM 666 O O . ASN A 1 82 ? -4.010 -9.852 5.614 1.00 93.56 82 ASN A O 1
ATOM 670 N N . ALA A 1 83 ? -4.575 -11.902 6.302 1.00 94.88 83 ALA A N 1
ATOM 671 C CA . ALA A 1 83 ? -3.708 -12.587 5.341 1.00 94.88 83 ALA A CA 1
ATOM 672 C C . ALA A 1 83 ? -4.146 -12.296 3.893 1.00 94.88 83 ALA A C 1
ATOM 674 O O . ALA A 1 83 ? -3.309 -11.956 3.059 1.00 94.88 83 ALA A O 1
ATOM 675 N N . GLY A 1 84 ? -5.455 -12.334 3.620 1.00 95.25 84 GLY A N 1
ATOM 676 C CA . GLY A 1 84 ? -6.040 -11.941 2.337 1.00 95.25 84 GLY A CA 1
ATOM 677 C C . GLY A 1 84 ? -5.631 -10.528 1.917 1.00 95.25 84 GLY A C 1
ATOM 678 O O . GLY A 1 84 ? -5.165 -10.335 0.794 1.00 95.25 84 GLY A O 1
ATOM 679 N N . LYS A 1 85 ? -5.684 -9.569 2.848 1.00 95.06 85 LYS A N 1
ATOM 680 C CA . LYS A 1 85 ? -5.222 -8.190 2.623 1.00 95.06 85 LYS A CA 1
ATOM 681 C C . LYS A 1 85 ? -3.765 -8.123 2.161 1.00 95.06 85 LYS A C 1
ATOM 683 O O . LYS A 1 85 ? -3.473 -7.450 1.189 1.00 95.06 85 LYS A O 1
ATOM 688 N N . TYR A 1 86 ? -2.830 -8.809 2.820 1.00 95.00 86 TYR A N 1
ATOM 689 C CA . TYR A 1 86 ? -1.424 -8.766 2.378 1.00 95.00 86 TYR A CA 1
ATOM 690 C C . TYR A 1 86 ? -1.177 -9.583 1.108 1.00 95.00 86 TYR A C 1
ATOM 692 O O . TYR A 1 86 ? -0.257 -9.275 0.354 1.00 95.00 86 TYR A O 1
ATOM 700 N N . SER A 1 87 ? -2.011 -10.590 0.836 1.00 96.25 87 SER A N 1
ATOM 701 C CA . SER A 1 87 ? -1.918 -11.361 -0.402 1.00 96.25 87 SER A CA 1
ATOM 702 C C . SER A 1 87 ? -2.279 -10.542 -1.644 1.00 96.25 87 SER A C 1
ATOM 704 O O . SER A 1 87 ? -1.706 -10.791 -2.705 1.00 96.25 87 SER A O 1
ATOM 706 N N . SER A 1 88 ? -3.150 -9.525 -1.530 1.00 96.50 88 SER A N 1
ATOM 707 C CA . SER A 1 88 ? -3.479 -8.652 -2.668 1.00 96.50 88 SER A CA 1
ATOM 708 C C . SER A 1 88 ? -2.250 -7.914 -3.200 1.00 96.50 88 SER A C 1
ATOM 710 O O . SER A 1 88 ? -2.130 -7.724 -4.410 1.00 96.50 88 SER A O 1
ATOM 712 N N . THR A 1 89 ? -1.288 -7.587 -2.330 1.00 95.56 89 THR A N 1
ATOM 713 C CA . THR A 1 89 ? -0.011 -6.978 -2.724 1.00 95.56 89 THR A CA 1
ATOM 714 C C . THR A 1 89 ? 0.783 -7.868 -3.680 1.00 95.56 89 THR A C 1
ATOM 716 O O . THR A 1 89 ? 1.406 -7.350 -4.602 1.00 95.56 89 THR A O 1
ATOM 719 N N . PHE A 1 90 ? 0.733 -9.198 -3.537 1.00 96.50 90 PHE A N 1
ATOM 720 C CA . PHE A 1 90 ? 1.444 -10.099 -4.452 1.00 96.50 90 PHE A CA 1
ATOM 721 C C . PHE A 1 90 ? 0.931 -9.963 -5.885 1.00 96.50 90 PHE A C 1
ATOM 723 O O . PHE A 1 90 ? 1.729 -9.885 -6.813 1.00 96.50 90 PHE A O 1
ATOM 730 N N . PHE A 1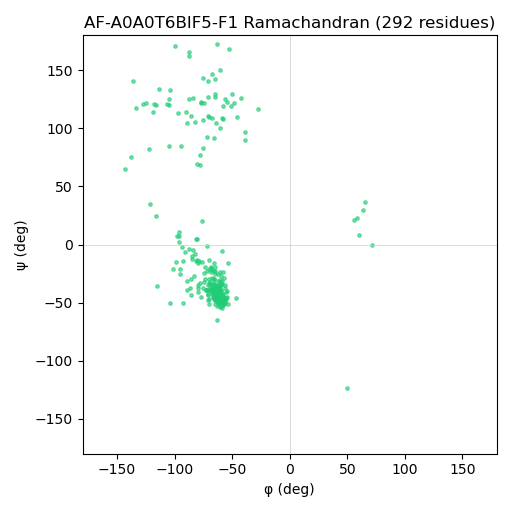 91 ? -0.386 -9.856 -6.069 1.00 96.88 91 PHE A N 1
ATOM 731 C CA . PHE A 1 91 ? -0.979 -9.644 -7.390 1.00 96.88 91 PHE A CA 1
ATOM 732 C C . PHE A 1 91 ? -0.580 -8.289 -7.980 1.00 96.88 91 PHE A C 1
ATOM 734 O O . PHE A 1 91 ? -0.230 -8.219 -9.156 1.00 96.88 91 PHE A O 1
ATOM 741 N N . VAL A 1 92 ? -0.560 -7.231 -7.160 1.00 97.38 92 VAL A N 1
ATOM 742 C CA . VAL A 1 92 ? -0.078 -5.907 -7.586 1.00 97.38 92 VAL A CA 1
ATOM 743 C C . VAL A 1 92 ? 1.364 -5.996 -8.086 1.00 97.38 92 VAL A C 1
ATOM 745 O O . VAL A 1 92 ? 1.656 -5.523 -9.183 1.00 97.38 92 VAL A O 1
ATOM 748 N N . VAL A 1 93 ? 2.259 -6.636 -7.330 1.00 95.88 93 VAL A N 1
ATOM 749 C CA . VAL A 1 93 ? 3.670 -6.769 -7.720 1.00 95.88 93 VAL A CA 1
ATOM 750 C C . VAL A 1 93 ? 3.823 -7.633 -8.973 1.00 95.88 93 VAL A C 1
ATOM 752 O O . VAL A 1 93 ? 4.515 -7.221 -9.900 1.00 95.88 93 VAL A O 1
ATOM 755 N N . ILE A 1 94 ? 3.142 -8.780 -9.054 1.00 95.38 94 ILE A N 1
ATOM 756 C CA . ILE A 1 94 ? 3.197 -9.678 -10.219 1.00 95.38 94 ILE A CA 1
ATOM 757 C C . ILE A 1 94 ? 2.762 -8.944 -11.492 1.00 95.38 94 ILE A C 1
ATOM 759 O O . ILE A 1 94 ? 3.487 -8.960 -12.487 1.00 95.38 94 ILE A O 1
ATOM 763 N N . PHE A 1 95 ? 1.613 -8.264 -11.472 1.00 96.31 95 PHE A N 1
ATOM 764 C CA . PHE A 1 95 ? 1.131 -7.552 -12.655 1.00 96.31 95 PHE A CA 1
ATOM 765 C C . PHE A 1 95 ? 1.980 -6.322 -12.985 1.00 96.31 95 PHE A C 1
ATOM 767 O O . PHE A 1 95 ? 2.189 -6.047 -14.165 1.00 96.31 95 PHE A O 1
ATOM 774 N N . ALA A 1 96 ? 2.544 -5.631 -11.988 1.00 93.94 96 ALA A N 1
ATOM 775 C CA . ALA A 1 96 ? 3.506 -4.553 -12.226 1.00 93.94 96 ALA A CA 1
ATOM 776 C C . ALA A 1 96 ? 4.771 -5.072 -12.929 1.00 93.94 96 ALA A C 1
ATOM 778 O O . ALA A 1 96 ? 5.267 -4.447 -13.869 1.00 93.94 96 ALA A O 1
ATOM 779 N N . THR A 1 97 ? 5.290 -6.223 -12.502 1.00 92.56 97 THR A N 1
ATOM 780 C CA . THR A 1 97 ? 6.465 -6.853 -13.113 1.00 92.56 97 THR A CA 1
ATOM 781 C C . THR A 1 97 ? 6.176 -7.309 -14.537 1.00 92.56 97 THR A C 1
ATOM 783 O O . THR A 1 97 ? 6.949 -6.987 -15.437 1.00 92.56 97 THR A O 1
ATOM 786 N N . LEU A 1 98 ? 5.048 -7.986 -14.770 1.00 93.00 98 LEU A N 1
ATOM 787 C CA . LEU A 1 98 ? 4.645 -8.418 -16.113 1.00 93.00 98 LEU A CA 1
ATOM 788 C C . LEU A 1 98 ? 4.425 -7.223 -17.046 1.00 93.00 98 LEU A C 1
ATOM 790 O O . LEU A 1 98 ? 4.899 -7.237 -18.179 1.00 93.00 98 LEU A O 1
ATOM 794 N N . ARG A 1 99 ? 3.790 -6.152 -16.555 1.00 91.94 99 ARG A N 1
ATOM 795 C CA . ARG A 1 99 ? 3.620 -4.906 -17.309 1.00 91.94 99 ARG A CA 1
ATOM 796 C C . ARG A 1 99 ? 4.958 -4.332 -17.771 1.00 91.94 99 ARG A C 1
ATOM 798 O O . ARG A 1 99 ? 5.065 -3.930 -18.924 1.00 91.94 99 ARG A O 1
ATOM 805 N N . ASN A 1 100 ? 5.950 -4.274 -16.882 1.00 88.94 100 ASN A N 1
ATOM 806 C CA . ASN A 1 100 ? 7.273 -3.745 -17.215 1.00 88.94 100 ASN A CA 1
ATOM 807 C C . ASN A 1 100 ? 8.052 -4.673 -18.154 1.00 88.94 100 ASN A C 1
ATOM 809 O O . ASN A 1 100 ? 8.706 -4.185 -19.068 1.00 88.94 100 ASN A O 1
ATOM 813 N N . TYR A 1 101 ? 7.947 -5.990 -17.969 1.00 88.75 101 TYR A N 1
ATOM 814 C CA . TYR A 1 101 ? 8.618 -6.976 -18.816 1.00 88.75 101 TYR A CA 1
ATOM 815 C C . TYR A 1 101 ? 8.123 -6.930 -20.263 1.00 88.75 101 TYR A C 1
ATOM 817 O O . TYR A 1 101 ? 8.920 -6.810 -21.185 1.00 88.75 101 TYR A O 1
ATOM 825 N N . TYR A 1 102 ? 6.803 -6.923 -20.458 1.00 90.19 102 TYR A N 1
ATOM 826 C CA . TYR A 1 102 ? 6.196 -6.847 -21.787 1.00 90.19 102 TYR A CA 1
ATOM 827 C C . TYR A 1 102 ? 6.128 -5.419 -22.344 1.00 90.19 102 TYR A C 1
ATOM 829 O O . TYR A 1 102 ? 5.575 -5.206 -23.415 1.00 90.19 102 TYR A O 1
ATOM 837 N N . LYS A 1 103 ? 6.681 -4.412 -21.656 1.00 87.62 103 LYS A N 1
ATOM 838 C CA . LYS A 1 103 ? 6.615 -3.009 -22.100 1.00 87.62 103 LYS A CA 1
ATOM 839 C C . LYS A 1 103 ? 7.188 -2.810 -23.511 1.00 87.62 103 LYS A C 1
ATOM 841 O O . LYS A 1 103 ? 6.662 -1.980 -24.247 1.00 87.62 103 LYS A O 1
ATOM 846 N N . GLY A 1 104 ? 8.226 -3.570 -23.876 1.00 87.31 104 GLY A N 1
ATOM 847 C CA . GLY A 1 104 ? 8.852 -3.537 -25.203 1.00 87.31 104 GLY A CA 1
ATOM 848 C C . GLY A 1 104 ? 7.907 -3.935 -26.341 1.00 87.31 104 GLY A C 1
ATOM 849 O O . GLY A 1 104 ? 7.904 -3.294 -27.388 1.00 87.31 104 GLY A O 1
ATOM 850 N N . ASP A 1 105 ? 7.043 -4.921 -26.105 1.00 89.94 105 ASP A N 1
ATOM 851 C CA . ASP A 1 105 ? 6.134 -5.469 -27.120 1.00 89.94 105 ASP A CA 1
ATOM 852 C C . ASP A 1 105 ? 4.972 -4.516 -27.446 1.00 89.94 105 ASP A C 1
ATOM 854 O O . ASP A 1 105 ? 4.352 -4.617 -28.502 1.00 89.94 105 ASP A O 1
ATOM 858 N N . TYR A 1 106 ? 4.691 -3.560 -26.554 1.00 89.31 106 TYR A N 1
ATOM 859 C CA . TYR A 1 106 ? 3.593 -2.596 -26.674 1.00 89.31 106 TYR A CA 1
ATOM 860 C C . TYR A 1 106 ? 4.087 -1.144 -26.805 1.00 89.31 106 TYR A C 1
ATOM 862 O O . TYR A 1 106 ? 3.358 -0.214 -26.462 1.00 89.31 106 TYR A O 1
ATOM 870 N N . LEU A 1 107 ? 5.316 -0.918 -27.287 1.00 85.00 107 LEU A N 1
ATOM 871 C CA . LEU A 1 107 ? 5.898 0.430 -27.412 1.00 85.00 107 LEU A CA 1
ATOM 872 C C . LEU A 1 107 ? 5.075 1.367 -28.307 1.00 85.00 107 LEU A C 1
ATOM 874 O O . LEU A 1 107 ? 4.882 2.531 -27.957 1.00 85.00 107 LEU A O 1
ATOM 878 N N . GLU A 1 108 ? 4.582 0.867 -29.442 1.00 84.56 108 GLU A N 1
ATOM 879 C CA . GLU A 1 108 ? 3.783 1.661 -30.387 1.00 84.56 108 GLU A CA 1
ATOM 880 C C . GLU A 1 108 ? 2.370 1.937 -29.864 1.00 84.56 108 GLU A C 1
ATOM 882 O O . GLU A 1 108 ? 1.780 2.975 -30.164 1.00 84.56 108 GLU A O 1
ATOM 887 N N . LYS A 1 109 ? 1.831 1.019 -29.053 1.00 86.00 109 LYS A N 1
ATOM 888 C CA . LYS A 1 109 ? 0.477 1.103 -28.501 1.00 86.00 109 LYS A CA 1
ATOM 889 C C . LYS A 1 109 ? 0.433 0.695 -27.025 1.00 86.00 109 LYS A C 1
ATOM 891 O O . LYS A 1 109 ? -0.080 -0.375 -26.689 1.00 86.00 109 LYS A O 1
ATOM 896 N N . PRO A 1 110 ? 0.895 1.565 -26.108 1.00 82.44 110 PRO A N 1
ATOM 897 C CA . PRO A 1 110 ? 0.966 1.240 -24.682 1.00 82.44 110 PRO A CA 1
ATOM 898 C C . PRO A 1 110 ? -0.391 0.902 -24.050 1.00 82.44 110 PRO A C 1
ATOM 900 O O . PRO A 1 110 ? -0.455 0.141 -23.083 1.00 82.44 110 PRO A O 1
ATOM 903 N N . SER A 1 111 ? -1.483 1.442 -24.604 1.00 84.00 111 SER A N 1
ATOM 904 C CA . SER A 1 111 ? -2.852 1.175 -24.155 1.00 84.00 111 SER A CA 1
ATOM 905 C C . SER A 1 111 ? -3.322 -0.251 -24.435 1.00 84.00 111 SER A C 1
ATOM 907 O O . SER A 1 111 ? -4.268 -0.698 -23.803 1.00 84.00 111 SER A O 1
ATOM 909 N N . GLU A 1 112 ? -2.690 -0.977 -25.358 1.00 90.25 112 GLU A N 1
ATOM 910 C CA . GLU A 1 112 ? -3.071 -2.360 -25.673 1.00 90.25 112 GLU A CA 1
ATOM 911 C C . GLU A 1 112 ? -2.433 -3.380 -24.712 1.00 90.25 112 GLU A C 1
ATOM 913 O O . GLU A 1 112 ? -2.778 -4.557 -24.764 1.00 90.25 112 GLU A O 1
ATOM 918 N N . ASN A 1 113 ? -1.554 -2.952 -23.792 1.00 92.44 113 ASN A N 1
ATOM 919 C CA . ASN A 1 113 ? -0.908 -3.849 -22.833 1.00 92.44 113 ASN A CA 1
ATOM 920 C C . ASN A 1 113 ? -1.920 -4.375 -21.783 1.00 92.44 113 ASN A C 1
ATOM 922 O O . ASN A 1 113 ? -2.318 -3.622 -20.882 1.00 92.44 113 ASN A O 1
ATOM 926 N N . PRO A 1 114 ? -2.293 -5.673 -21.812 1.00 94.38 114 PRO A N 1
ATOM 927 C CA . PRO A 1 114 ? -3.308 -6.231 -20.915 1.00 94.38 114 PRO A CA 1
ATOM 928 C C . PRO A 1 114 ? -2.874 -6.209 -19.442 1.00 94.38 114 PRO A C 1
ATOM 930 O O . PRO A 1 114 ? -3.706 -6.060 -18.542 1.00 94.38 114 PRO A O 1
ATOM 933 N N . PHE A 1 115 ? -1.568 -6.298 -19.175 1.00 95.06 115 PHE A N 1
ATOM 934 C CA . PHE A 1 115 ? -1.027 -6.289 -17.817 1.00 95.06 115 PHE A CA 1
ATOM 935 C C . PHE A 1 115 ? -1.196 -4.932 -17.131 1.00 95.06 115 PHE A C 1
ATOM 937 O O . PHE A 1 115 ? -1.278 -4.888 -15.905 1.00 95.06 115 PHE A O 1
ATOM 944 N N . THR A 1 116 ? -1.329 -3.838 -17.892 1.00 93.62 116 THR A N 1
ATOM 945 C CA . THR A 1 116 ? -1.680 -2.524 -17.334 1.00 93.62 116 THR A CA 1
ATOM 946 C C . THR A 1 116 ? -3.058 -2.563 -16.674 1.00 93.62 116 THR A C 1
ATOM 948 O O . THR A 1 116 ? -3.198 -2.124 -15.534 1.00 93.62 116 THR A O 1
ATOM 951 N N . TYR A 1 117 ? -4.064 -3.147 -17.328 1.00 95.12 117 TYR A N 1
ATOM 952 C CA . TYR A 1 117 ? -5.418 -3.242 -16.772 1.00 95.12 117 TYR A CA 1
ATOM 953 C C . TYR A 1 117 ? -5.494 -4.192 -15.574 1.00 95.12 117 TYR A C 1
ATOM 955 O O . TYR A 1 117 ? -6.136 -3.867 -14.573 1.00 95.12 117 TYR A O 1
ATOM 963 N N . LEU A 1 118 ? -4.795 -5.331 -15.638 1.00 97.06 118 LEU A N 1
ATOM 964 C CA . LEU A 1 118 ? -4.692 -6.261 -14.507 1.00 97.06 118 LEU A CA 1
ATOM 965 C C . LEU A 1 118 ? -4.021 -5.603 -13.298 1.00 97.06 118 LEU A C 1
ATOM 967 O O . LEU A 1 118 ? -4.498 -5.742 -12.171 1.00 97.06 118 LEU A O 1
ATOM 971 N N . TRP A 1 119 ? -2.951 -4.840 -13.532 1.00 97.44 119 TRP A N 1
ATOM 972 C CA . TRP A 1 119 ? -2.264 -4.091 -12.487 1.00 97.44 119 TRP A CA 1
ATOM 973 C C . TRP A 1 119 ? -3.155 -3.005 -11.870 1.00 97.44 119 TRP A C 1
ATOM 975 O O . TRP A 1 119 ? -3.225 -2.914 -10.643 1.00 97.44 119 TRP A O 1
ATOM 985 N N . ILE A 1 120 ? -3.883 -2.230 -12.683 1.00 97.06 120 ILE A N 1
ATOM 986 C CA . ILE A 1 120 ? -4.842 -1.222 -12.198 1.00 97.06 120 ILE A CA 1
ATOM 987 C C . ILE A 1 120 ? -5.923 -1.890 -11.340 1.00 97.06 120 ILE A C 1
ATOM 989 O O . ILE A 1 120 ? -6.173 -1.453 -10.218 1.00 97.06 120 ILE A O 1
ATOM 993 N N . GLY A 1 121 ? -6.526 -2.979 -11.828 1.00 97.88 121 GLY A N 1
ATOM 994 C CA . GLY A 1 121 ? -7.554 -3.720 -11.096 1.00 97.88 121 GLY A CA 1
ATOM 995 C C . GLY A 1 121 ? -7.047 -4.256 -9.756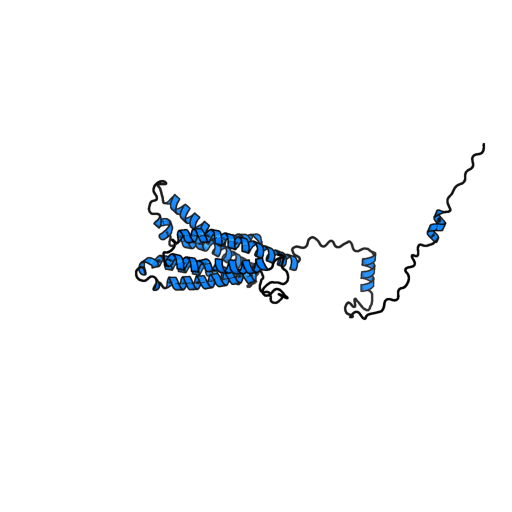 1.00 97.88 121 GLY A C 1
ATOM 996 O O . GLY A 1 121 ? -7.682 -4.040 -8.722 1.00 97.88 121 GLY A O 1
ATOM 997 N N . ALA A 1 122 ? -5.869 -4.885 -9.743 1.00 97.94 122 ALA A N 1
ATOM 998 C CA . ALA A 1 122 ? -5.247 -5.366 -8.511 1.00 97.94 122 ALA A CA 1
ATOM 999 C C . ALA A 1 122 ? -4.921 -4.223 -7.539 1.00 97.94 122 ALA A C 1
ATOM 1001 O O . ALA A 1 122 ? -5.134 -4.366 -6.334 1.00 97.94 122 ALA A O 1
ATOM 1002 N N . SER A 1 123 ? -4.453 -3.080 -8.048 1.00 97.81 123 SER A N 1
ATOM 1003 C CA . SER A 1 123 ? -4.111 -1.908 -7.233 1.00 97.81 123 SER A CA 1
ATOM 1004 C C . SER A 1 123 ? -5.353 -1.286 -6.597 1.00 97.81 123 SER A C 1
ATOM 1006 O O . SER A 1 123 ? -5.332 -0.965 -5.412 1.00 97.81 123 SER A O 1
ATOM 1008 N N . ILE A 1 124 ? -6.469 -1.209 -7.330 1.00 98.19 124 ILE A N 1
ATOM 1009 C CA . ILE A 1 124 ? -7.765 -0.771 -6.790 1.00 98.19 124 ILE A CA 1
ATOM 1010 C C . ILE A 1 124 ? -8.225 -1.713 -5.675 1.00 98.19 124 ILE A C 1
ATOM 1012 O O . ILE A 1 124 ? -8.531 -1.249 -4.577 1.00 98.19 124 ILE A O 1
ATOM 1016 N N . VAL A 1 125 ? -8.243 -3.027 -5.924 1.00 97.94 125 VAL A N 1
ATOM 1017 C CA . VAL A 1 125 ? -8.664 -4.018 -4.918 1.00 97.94 125 VAL A CA 1
ATOM 1018 C C . VAL A 1 125 ? -7.787 -3.924 -3.671 1.00 97.94 125 VAL A C 1
ATOM 1020 O O . VAL A 1 125 ? -8.308 -3.845 -2.558 1.00 97.94 125 VAL A O 1
ATOM 1023 N N . SER A 1 126 ? -6.467 -3.869 -3.850 1.00 97.38 126 SER A N 1
ATOM 1024 C CA . SER A 1 126 ? -5.509 -3.781 -2.749 1.00 97.38 126 SER A CA 1
ATOM 1025 C C . SER A 1 126 ? -5.669 -2.484 -1.946 1.00 97.38 126 SER A C 1
ATOM 1027 O O . SER A 1 126 ? -5.720 -2.533 -0.716 1.00 97.38 126 SER A O 1
ATOM 1029 N N . SER A 1 127 ? -5.806 -1.331 -2.611 1.00 97.38 127 SER A N 1
ATOM 1030 C CA . SER A 1 127 ? -6.012 -0.035 -1.948 1.00 97.38 127 SER A CA 1
ATOM 1031 C C . SER A 1 127 ? -7.347 0.031 -1.212 1.00 97.38 127 SER A C 1
ATOM 1033 O O . SER A 1 127 ? -7.369 0.453 -0.058 1.00 97.38 127 SER A O 1
ATOM 1035 N N . CYS A 1 128 ? -8.446 -0.424 -1.820 1.00 97.38 128 CYS A N 1
ATOM 1036 C CA . CYS A 1 128 ? -9.763 -0.450 -1.177 1.00 97.38 128 CYS A CA 1
ATOM 1037 C C . CYS A 1 128 ? -9.783 -1.368 0.050 1.00 97.38 128 CYS A C 1
ATOM 1039 O O . CYS A 1 128 ? -10.345 -1.002 1.086 1.00 97.38 128 CYS A O 1
ATOM 1041 N N . TYR A 1 129 ? -9.157 -2.545 -0.047 1.00 96.94 129 TYR A N 1
ATOM 1042 C CA . TYR A 1 129 ? -9.048 -3.475 1.073 1.00 96.94 129 TYR A CA 1
ATOM 1043 C C . TYR A 1 129 ? -8.233 -2.848 2.207 1.00 96.94 129 TYR A C 1
ATOM 1045 O O . TYR A 1 129 ? -8.724 -2.751 3.332 1.00 96.94 129 TYR A O 1
ATOM 1053 N N . ALA A 1 130 ? -7.025 -2.362 1.913 1.00 95.31 130 ALA A N 1
ATOM 1054 C CA . ALA A 1 130 ? -6.166 -1.734 2.910 1.00 95.31 130 ALA A CA 1
ATOM 1055 C C . ALA A 1 130 ? -6.834 -0.515 3.563 1.00 95.31 130 ALA A C 1
ATOM 1057 O O . ALA A 1 130 ? -6.854 -0.426 4.782 1.00 95.31 130 ALA A O 1
ATOM 1058 N N . TYR A 1 131 ? -7.461 0.363 2.778 1.00 96.19 131 TYR A N 1
ATOM 1059 C CA . TYR A 1 131 ? -8.197 1.514 3.303 1.00 96.19 131 TYR A CA 1
ATOM 1060 C C . TYR A 1 131 ? -9.333 1.092 4.242 1.00 96.19 131 TYR A C 1
ATOM 1062 O O . TYR A 1 131 ? -9.440 1.575 5.366 1.00 96.19 131 TYR A O 1
ATOM 1070 N N . THR A 1 132 ? -10.158 0.131 3.816 1.00 94.38 132 THR A N 1
ATOM 1071 C CA . THR A 1 132 ? -11.258 -0.379 4.648 1.00 94.38 132 THR A CA 1
ATOM 1072 C C . THR A 1 132 ? -10.732 -0.986 5.948 1.00 94.38 132 THR A C 1
ATOM 1074 O O . THR A 1 132 ? -11.347 -0.816 7.002 1.00 94.38 132 THR A O 1
ATOM 1077 N N . TRP A 1 133 ? -9.598 -1.686 5.880 1.00 94.62 133 TRP A N 1
ATOM 1078 C CA . TRP A 1 133 ? -8.947 -2.274 7.042 1.00 94.62 133 TRP A CA 1
ATOM 1079 C C . TRP A 1 133 ? -8.447 -1.205 8.015 1.00 94.62 133 TRP A C 1
ATOM 1081 O O . TRP A 1 133 ? -8.730 -1.300 9.208 1.00 94.62 133 TRP A O 1
ATOM 1091 N N . ASP A 1 134 ? -7.762 -0.179 7.517 1.00 93.75 134 ASP A N 1
ATOM 1092 C CA . ASP A 1 134 ? -7.199 0.877 8.356 1.00 93.75 134 ASP A CA 1
ATOM 1093 C C . ASP A 1 134 ? -8.310 1.617 9.120 1.00 93.75 134 ASP A C 1
ATOM 1095 O O . ASP A 1 134 ? -8.238 1.755 10.341 1.00 93.75 134 ASP A O 1
ATOM 1099 N N . ILE A 1 135 ? -9.404 1.970 8.440 1.00 91.62 135 ILE A N 1
ATOM 1100 C CA . ILE A 1 135 ? -10.532 2.675 9.060 1.00 91.62 135 ILE A CA 1
ATOM 1101 C C . ILE A 1 135 ? -11.315 1.787 10.042 1.00 91.62 135 ILE A C 1
ATOM 1103 O O . ILE A 1 135 ? -11.567 2.189 11.180 1.00 91.62 135 ILE A O 1
ATOM 1107 N N . LYS A 1 136 ? -11.728 0.584 9.622 1.00 89.88 136 LYS A N 1
ATOM 1108 C CA . LYS A 1 136 ? -12.644 -0.251 10.421 1.00 89.88 136 LYS A CA 1
ATOM 1109 C C . LYS A 1 136 ? -11.936 -1.114 11.453 1.00 89.88 136 LYS A C 1
ATOM 1111 O O . LYS A 1 136 ? -12.421 -1.252 12.568 1.00 89.88 136 LYS A O 1
ATOM 1116 N N . MET A 1 137 ? -10.826 -1.738 11.076 1.00 89.44 137 MET A N 1
ATOM 1117 C CA . MET A 1 137 ? -10.160 -2.732 11.919 1.00 89.44 137 MET A CA 1
ATOM 1118 C C . MET A 1 137 ? -9.085 -2.089 12.785 1.00 89.44 137 MET A C 1
ATOM 1120 O O . MET A 1 137 ? -9.060 -2.300 13.997 1.00 89.44 137 MET A O 1
ATOM 1124 N N . ASP A 1 138 ? -8.202 -1.296 12.178 1.00 90.19 138 ASP A N 1
ATOM 1125 C CA . ASP A 1 138 ? -7.050 -0.747 12.890 1.00 90.19 138 ASP A CA 1
ATOM 1126 C C . ASP A 1 138 ? -7.427 0.461 13.743 1.00 90.19 138 ASP A C 1
ATOM 1128 O O . ASP A 1 138 ? -6.957 0.556 14.878 1.00 90.19 138 ASP A O 1
ATOM 1132 N N . TRP A 1 139 ? -8.284 1.350 13.238 1.00 89.75 139 TRP A N 1
ATOM 1133 C CA . TRP A 1 139 ? -8.764 2.514 13.989 1.00 89.75 139 TRP A CA 1
ATOM 1134 C C . TRP A 1 139 ? -10.078 2.247 14.730 1.00 89.75 139 TRP A C 1
ATOM 1136 O O . TRP A 1 139 ? -10.428 3.014 15.622 1.00 89.75 139 TRP A O 1
ATOM 1146 N N . GLY A 1 140 ? -10.798 1.165 14.416 1.00 83.88 140 GLY A N 1
ATOM 1147 C CA . GLY A 1 140 ? -12.054 0.839 15.103 1.00 83.88 140 GLY A CA 1
ATOM 1148 C C . GLY A 1 140 ? -13.149 1.888 14.882 1.00 83.88 140 GLY A C 1
ATOM 1149 O O . GLY A 1 140 ? -13.955 2.128 15.777 1.00 83.88 140 GLY A O 1
ATOM 1150 N N . LEU A 1 141 ? -13.135 2.573 13.734 1.00 81.06 141 LEU A N 1
ATOM 1151 C CA . LEU A 1 141 ? -14.143 3.570 13.371 1.00 81.06 141 LEU A CA 1
ATOM 1152 C C . LEU A 1 141 ? -15.332 2.899 12.669 1.00 81.06 141 LEU A C 1
ATOM 1154 O O . LEU A 1 141 ? -15.232 1.761 12.206 1.00 81.06 141 LEU A O 1
ATOM 1158 N N . PHE A 1 142 ? -16.449 3.622 12.540 1.00 71.38 142 PHE A N 1
ATOM 1159 C CA . PHE A 1 142 ? -17.726 3.115 12.017 1.00 71.38 142 PHE A CA 1
ATOM 1160 C C . PHE A 1 142 ? -18.383 2.030 12.887 1.00 71.38 142 PHE A C 1
ATOM 1162 O O . PHE A 1 142 ? -19.019 1.110 12.360 1.00 71.38 142 PHE A O 1
ATOM 1169 N N . ASP A 1 143 ? -18.268 2.142 14.212 1.00 67.50 143 ASP A N 1
ATOM 1170 C CA . ASP A 1 143 ? -19.087 1.330 15.108 1.00 67.50 143 ASP A CA 1
ATOM 1171 C C . ASP A 1 143 ? -20.554 1.799 15.062 1.00 67.50 143 ASP A C 1
ATOM 1173 O O . ASP A 1 143 ? -20.848 2.990 14.973 1.00 67.50 143 ASP A O 1
ATOM 1177 N N . LYS A 1 144 ? -21.504 0.864 15.102 1.00 57.31 144 LYS A N 1
ATOM 1178 C CA . LYS A 1 144 ? -22.947 1.176 15.070 1.00 57.31 144 LYS A CA 1
ATOM 1179 C C . LYS A 1 144 ? -23.425 1.836 16.369 1.00 57.31 144 LYS A C 1
ATOM 1181 O O . LYS A 1 144 ? -24.516 2.397 16.399 1.00 57.31 144 LYS A O 1
ATOM 1186 N N . SER A 1 145 ? -22.594 1.781 17.404 1.00 56.47 145 SER A N 1
ATOM 1187 C CA . SER A 1 145 ? -22.784 2.346 18.744 1.00 56.47 145 SER A CA 1
ATOM 1188 C C . SER A 1 145 ? -22.477 3.853 18.833 1.00 56.47 145 SER A C 1
ATOM 1190 O O . SER A 1 145 ? -22.510 4.417 19.915 1.00 56.47 145 SER A O 1
ATOM 1192 N N . ALA A 1 146 ? -22.169 4.514 17.711 1.00 57.62 146 ALA A N 1
ATOM 1193 C CA . ALA A 1 146 ? -21.544 5.840 17.618 1.00 57.62 146 ALA A CA 1
ATOM 1194 C C . ALA A 1 146 ? -22.254 7.052 18.267 1.00 57.62 146 ALA A C 1
ATOM 1196 O O . ALA A 1 146 ? -21.685 8.145 18.269 1.00 57.62 146 ALA A O 1
ATOM 1197 N N . GLY A 1 147 ? -23.472 6.907 18.798 1.00 62.34 147 GLY A N 1
ATOM 1198 C CA . GLY A 1 147 ? -24.202 8.007 19.442 1.00 62.34 147 GLY A CA 1
ATOM 1199 C C . GLY A 1 147 ?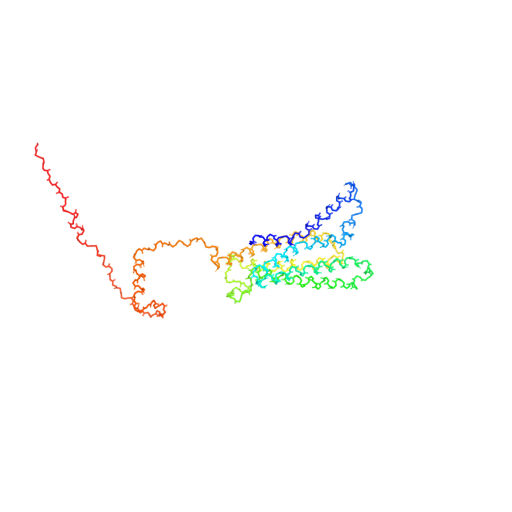 -24.247 9.288 18.591 1.00 62.34 147 GLY A C 1
ATOM 1200 O O . GLY A 1 147 ? -24.697 9.261 17.446 1.00 62.34 147 GLY A O 1
ATOM 1201 N N . GLU A 1 148 ? -23.772 10.406 19.153 1.00 57.62 148 GLU A N 1
ATOM 1202 C CA . GLU A 1 148 ? -23.748 11.733 18.507 1.00 57.62 148 GLU A CA 1
ATOM 1203 C C . GLU A 1 148 ? -22.574 11.941 17.528 1.00 57.62 148 GLU A C 1
ATOM 1205 O O . GLU A 1 148 ? -22.601 12.870 16.719 1.00 57.62 148 GLU A O 1
ATOM 1210 N N . ASN A 1 149 ? -21.555 11.075 17.544 1.00 60.09 149 ASN A N 1
ATOM 1211 C CA . ASN A 1 149 ? -20.389 11.205 16.673 1.00 60.09 149 ASN A CA 1
ATOM 1212 C C . ASN A 1 149 ? -20.572 10.358 15.404 1.00 60.09 149 ASN A C 1
ATOM 1214 O O . ASN A 1 149 ? -20.101 9.226 15.325 1.00 60.09 149 ASN A O 1
ATOM 1218 N N . THR A 1 150 ? -21.243 10.891 14.379 1.00 58.78 150 THR A N 1
ATOM 1219 C CA . THR A 1 150 ? -21.473 10.179 13.104 1.00 58.78 150 THR A CA 1
ATOM 1220 C C . THR A 1 150 ? -20.185 9.550 12.550 1.00 58.78 150 THR A C 1
ATOM 1222 O O . THR A 1 150 ? -19.223 10.260 12.281 1.00 58.78 150 THR A O 1
ATOM 1225 N N . PHE A 1 151 ? -20.180 8.225 12.349 1.00 58.16 151 PHE A N 1
ATOM 1226 C CA . PHE A 1 151 ? -19.056 7.417 11.827 1.00 58.16 151 PHE A CA 1
ATOM 1227 C C . PHE A 1 151 ? -17.845 7.203 12.756 1.00 58.16 151 PHE A C 1
ATOM 1229 O O . PHE A 1 151 ? -16.915 6.481 12.387 1.00 58.16 151 PHE A O 1
ATOM 1236 N N . LEU A 1 152 ? -17.858 7.755 13.967 1.00 65.81 152 LEU A N 1
ATOM 1237 C CA . LEU A 1 152 ? -16.832 7.540 14.993 1.00 65.81 152 LEU A CA 1
ATOM 1238 C C . LEU A 1 152 ? -17.296 6.497 16.022 1.00 65.81 152 LEU A C 1
ATOM 1240 O O . LEU A 1 152 ? -18.438 6.058 16.002 1.00 65.81 152 LEU A O 1
ATOM 1244 N N . ARG A 1 153 ? -16.396 6.060 16.903 1.00 69.75 153 ARG A N 1
ATOM 1245 C CA . ARG A 1 153 ? -16.731 5.211 18.061 1.00 69.75 153 ARG A CA 1
ATOM 1246 C C . ARG A 1 153 ? -17.134 6.075 19.265 1.00 69.75 153 ARG A C 1
ATOM 1248 O O . ARG A 1 153 ? -16.833 7.267 19.286 1.00 69.75 153 ARG A O 1
ATOM 1255 N N . GLU A 1 154 ? -17.796 5.472 20.251 1.00 59.25 154 GLU A N 1
ATOM 1256 C CA . GLU A 1 154 ? -18.330 6.178 21.429 1.00 59.25 154 GLU A CA 1
ATOM 1257 C C . GLU A 1 154 ? -17.218 6.784 22.306 1.00 59.25 154 GLU A C 1
ATOM 1259 O O . GLU A 1 154 ? -17.300 7.946 22.697 1.00 59.25 154 GLU A O 1
ATOM 1264 N N . GLU A 1 155 ? -16.131 6.038 22.536 1.00 62.41 155 GLU A N 1
ATOM 1265 C CA . GLU A 1 155 ? -14.977 6.510 23.308 1.00 62.41 155 GLU A CA 1
ATOM 1266 C C . GLU A 1 155 ? -13.851 7.031 22.401 1.00 62.41 155 GLU A C 1
ATOM 1268 O O . GLU A 1 155 ? -13.188 6.277 21.676 1.00 62.41 155 GLU A O 1
ATOM 1273 N N . ILE A 1 156 ? -13.600 8.338 22.470 1.00 73.75 156 ILE A N 1
ATOM 1274 C CA . ILE A 1 156 ? -12.479 9.014 21.807 1.00 73.75 156 ILE A CA 1
ATOM 1275 C C . ILE A 1 156 ? -11.503 9.553 22.858 1.00 73.75 156 ILE A C 1
ATOM 1277 O O . ILE A 1 156 ? -11.920 10.165 23.839 1.00 73.75 156 ILE A O 1
ATOM 1281 N N . VAL A 1 157 ? -10.197 9.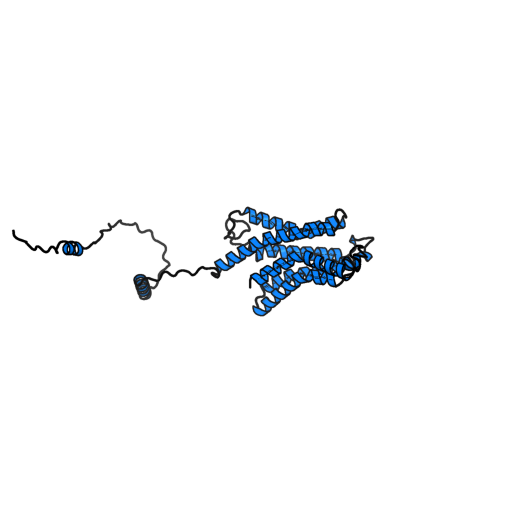339 22.667 1.00 72.00 157 VAL A N 1
ATOM 1282 C CA . VAL A 1 157 ? -9.154 9.883 23.559 1.00 72.00 157 VAL A CA 1
ATOM 1283 C C . VAL A 1 157 ? -8.770 11.293 23.112 1.00 72.00 157 VAL A C 1
ATOM 1285 O O . VAL A 1 157 ? -8.534 12.177 23.936 1.00 72.00 157 VAL A O 1
ATOM 1288 N N . TYR A 1 158 ? -8.732 11.534 21.799 1.00 72.06 158 TYR A N 1
ATOM 1289 C CA . TYR A 1 158 ? -8.465 12.867 21.259 1.00 72.06 158 TYR A CA 1
ATOM 1290 C C . TYR A 1 158 ? -9.695 13.775 21.348 1.00 72.06 158 TYR A C 1
ATOM 1292 O O . TYR A 1 158 ? -10.738 13.482 20.773 1.00 72.06 158 TYR A O 1
ATOM 1300 N N . SER A 1 159 ? -9.525 14.919 22.019 1.00 68.88 159 SER A N 1
ATOM 1301 C CA . SER A 1 159 ? -10.585 15.899 22.306 1.00 68.88 159 SER A CA 1
ATOM 1302 C C . SER A 1 159 ? -11.248 16.501 21.054 1.00 68.88 159 SER A C 1
ATOM 1304 O O . SER A 1 159 ? -12.430 16.827 21.075 1.00 68.88 159 SER A O 1
ATOM 1306 N N . SER A 1 160 ? -10.519 16.622 19.937 1.00 79.94 160 SER A N 1
ATOM 1307 C CA . SER A 1 160 ? -11.053 17.201 18.697 1.00 79.94 160 SER A CA 1
ATOM 1308 C C . SER A 1 160 ? -11.357 16.133 17.645 1.00 79.94 160 SER A C 1
ATOM 1310 O O . SER A 1 160 ? -10.456 15.447 17.156 1.00 79.94 160 SER A O 1
ATOM 1312 N N . THR A 1 161 ? -12.626 16.053 17.233 1.00 81.50 161 THR A N 1
ATOM 1313 C CA . THR A 1 161 ? -13.111 15.147 16.175 1.00 81.50 161 THR A CA 1
ATOM 1314 C C . THR A 1 161 ? -12.521 15.469 14.799 1.00 81.50 161 THR A C 1
ATOM 1316 O O . THR A 1 161 ? -12.403 14.579 13.956 1.00 81.50 161 THR A O 1
ATOM 1319 N N . PHE A 1 162 ? -12.069 16.711 14.582 1.00 85.25 162 PHE A N 1
ATOM 1320 C CA . PHE A 1 162 ? -11.428 17.152 13.339 1.00 85.25 162 PHE A CA 1
ATOM 1321 C C . PHE A 1 162 ? -10.230 16.276 12.953 1.00 85.25 162 PHE A C 1
ATOM 1323 O O . PHE A 1 162 ? -10.079 15.936 11.780 1.00 85.25 162 PHE A O 1
ATOM 1330 N N . PHE A 1 163 ? -9.410 15.860 13.925 1.00 88.25 163 PHE A N 1
ATOM 1331 C CA . PHE A 1 163 ? -8.229 15.038 13.647 1.00 88.25 163 PHE A CA 1
ATOM 1332 C C . PHE A 1 163 ? -8.587 13.685 13.032 1.00 88.25 163 PHE A C 1
ATOM 1334 O O . PHE A 1 163 ? -7.864 13.215 12.158 1.00 88.25 163 PHE A O 1
ATOM 1341 N N . TYR A 1 164 ? -9.713 13.086 13.425 1.00 88.94 164 TYR A N 1
ATOM 1342 C CA . TYR A 1 164 ? -10.160 11.812 12.867 1.00 88.94 164 TYR A CA 1
ATOM 1343 C C . TYR A 1 164 ? -10.634 11.968 11.427 1.00 88.94 164 TYR A C 1
ATOM 1345 O O . TYR A 1 164 ? -10.208 11.215 10.558 1.00 88.94 164 TYR A O 1
ATOM 1353 N N . TYR A 1 165 ? -11.473 12.968 11.145 1.00 89.19 165 TYR A N 1
ATOM 1354 C CA . TYR A 1 165 ? -11.933 13.218 9.777 1.00 89.19 165 TYR A CA 1
ATOM 1355 C C . TYR A 1 165 ? -10.773 13.590 8.852 1.00 89.19 165 TYR A C 1
ATOM 1357 O O . TYR A 1 165 ? -10.684 13.075 7.738 1.00 89.19 165 TYR A O 1
ATOM 1365 N N . PHE A 1 166 ? -9.842 14.417 9.334 1.00 91.56 166 PHE A N 1
ATOM 1366 C CA . PHE A 1 166 ? -8.616 14.728 8.607 1.00 91.56 166 PHE A CA 1
ATOM 1367 C C . PHE A 1 166 ? -7.794 13.463 8.321 1.00 91.56 166 PHE A C 1
ATOM 1369 O O . PHE A 1 166 ?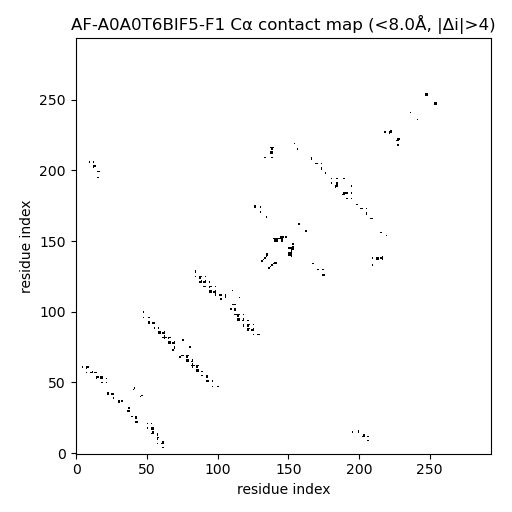 -7.382 13.257 7.180 1.00 91.56 166 PHE A O 1
ATOM 1376 N N . ALA A 1 167 ? -7.617 12.585 9.314 1.00 93.06 167 ALA A N 1
ATOM 1377 C CA . ALA A 1 167 ? -6.909 11.317 9.157 1.00 93.06 167 ALA A CA 1
ATOM 1378 C C . ALA A 1 167 ? -7.577 10.386 8.128 1.00 93.06 167 ALA A C 1
ATOM 1380 O O . ALA A 1 167 ? -6.890 9.801 7.293 1.00 93.06 167 ALA A O 1
ATOM 1381 N N . ILE A 1 168 ? -8.911 10.292 8.135 1.00 92.88 168 ILE A N 1
ATOM 1382 C CA . ILE A 1 168 ? -9.678 9.498 7.161 1.00 92.88 168 ILE A CA 1
ATOM 1383 C C . ILE A 1 168 ? -9.434 10.004 5.733 1.00 92.88 168 ILE A C 1
ATOM 1385 O O . ILE A 1 168 ? -9.213 9.202 4.821 1.00 92.88 168 ILE A O 1
ATOM 1389 N N . VAL A 1 169 ? -9.471 11.325 5.535 1.00 94.44 169 VAL A N 1
ATOM 1390 C CA . VAL A 1 169 ? -9.291 11.948 4.215 1.00 94.44 169 VAL A CA 1
ATOM 1391 C C . VAL A 1 169 ? -7.850 11.810 3.729 1.00 94.44 169 VAL A C 1
ATOM 1393 O O . VAL A 1 169 ? -7.632 11.407 2.586 1.00 94.44 169 VAL A O 1
ATOM 1396 N N . ILE A 1 170 ? -6.858 12.105 4.576 1.00 95.62 170 ILE A N 1
ATOM 1397 C CA . ILE A 1 170 ? -5.448 12.011 4.176 1.00 95.62 170 ILE A CA 1
ATOM 1398 C C . ILE A 1 170 ? -5.036 10.560 3.907 1.00 95.62 170 ILE A C 1
ATOM 1400 O O . ILE A 1 170 ? -4.310 10.315 2.944 1.00 95.62 170 ILE A O 1
ATOM 1404 N N . ASP A 1 171 ? -5.537 9.591 4.685 1.00 95.81 171 ASP A N 1
ATOM 1405 C CA . ASP A 1 171 ? -5.270 8.175 4.427 1.00 95.81 171 ASP A CA 1
ATOM 1406 C C . ASP A 1 171 ? -5.861 7.740 3.086 1.00 95.81 171 ASP A C 1
ATOM 1408 O O . ASP A 1 171 ? -5.164 7.096 2.306 1.00 95.81 171 ASP A O 1
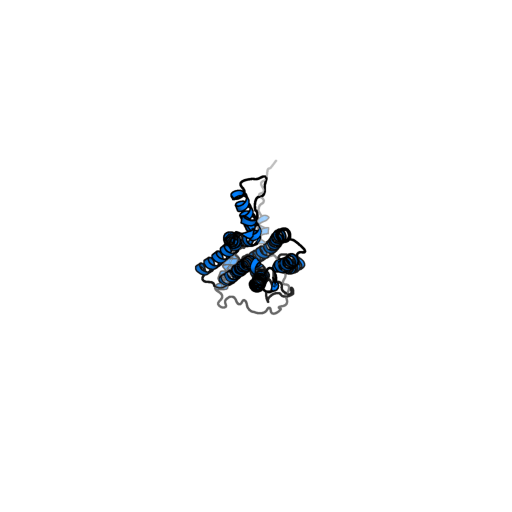ATOM 1412 N N . PHE A 1 172 ? -7.087 8.169 2.762 1.00 96.19 172 PHE A N 1
ATOM 1413 C CA . PHE A 1 172 ? -7.694 7.907 1.458 1.00 96.19 172 PHE A CA 1
ATOM 1414 C C . PHE A 1 172 ? -6.841 8.476 0.316 1.00 96.19 172 PHE A C 1
ATOM 1416 O O . PHE A 1 172 ? -6.432 7.734 -0.576 1.00 96.19 172 PHE A O 1
ATOM 1423 N N . ILE A 1 173 ? -6.508 9.770 0.359 1.00 96.44 173 ILE A N 1
ATOM 1424 C CA . ILE A 1 173 ? -5.724 10.426 -0.700 1.00 96.44 173 ILE A CA 1
ATOM 1425 C C . ILE A 1 173 ? -4.378 9.719 -0.897 1.00 96.44 173 ILE A C 1
ATOM 1427 O O . ILE A 1 173 ? -4.022 9.371 -2.024 1.00 96.44 173 ILE A O 1
ATOM 1431 N N . LEU A 1 174 ? -3.645 9.462 0.190 1.00 96.38 174 LEU A N 1
ATOM 1432 C CA . LEU A 1 174 ? -2.326 8.837 0.112 1.00 96.38 174 LEU A CA 1
ATOM 1433 C C . LEU A 1 174 ? -2.402 7.358 -0.299 1.00 96.38 174 LEU A C 1
ATOM 1435 O O . LEU A 1 174 ? -1.515 6.883 -1.008 1.00 96.38 174 LEU A O 1
ATOM 1439 N N . ARG A 1 175 ? -3.484 6.637 0.029 1.00 95.38 175 ARG A N 1
ATOM 1440 C CA . ARG A 1 175 ? -3.692 5.247 -0.422 1.00 95.38 175 ARG A CA 1
ATOM 1441 C C . ARG A 1 175 ? -3.890 5.123 -1.925 1.00 95.38 175 ARG A C 1
ATOM 1443 O O . ARG A 1 175 ? -3.507 4.108 -2.511 1.00 95.38 175 ARG A O 1
ATOM 1450 N N . PHE A 1 176 ? -4.525 6.120 -2.530 1.00 96.75 176 PHE A N 1
ATOM 1451 C CA . PHE A 1 176 ? -4.779 6.179 -3.969 1.00 96.75 176 PHE A CA 1
ATOM 1452 C C . PHE A 1 176 ? -3.747 7.037 -4.713 1.00 96.75 176 PHE A C 1
ATOM 1454 O O . PHE A 1 176 ? -3.857 7.219 -5.925 1.00 96.75 176 PHE A O 1
ATOM 1461 N N . ALA A 1 177 ? -2.691 7.499 -4.035 1.00 95.88 177 ALA A N 1
ATOM 1462 C CA . ALA A 1 177 ? -1.632 8.296 -4.649 1.00 95.88 177 ALA A CA 1
ATOM 1463 C C . ALA A 1 177 ? -0.895 7.556 -5.780 1.00 95.88 177 ALA A C 1
ATOM 1465 O O . ALA A 1 177 ? -0.3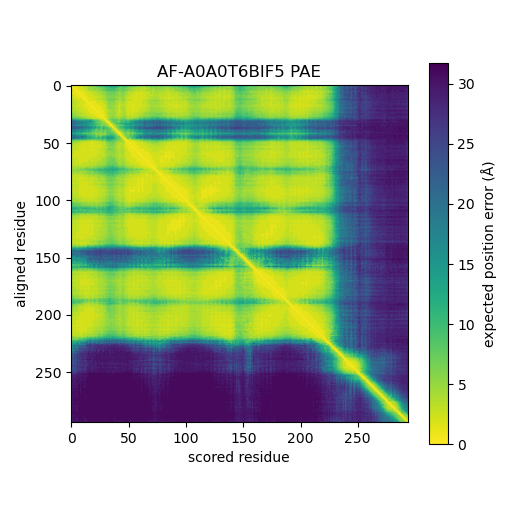68 8.198 -6.690 1.00 95.88 177 ALA A O 1
ATOM 1466 N N . TRP A 1 178 ? -0.914 6.216 -5.788 1.00 95.12 178 TRP A N 1
ATOM 1467 C CA . TRP A 1 178 ? -0.399 5.417 -6.905 1.00 95.12 178 TRP A CA 1
ATOM 1468 C C . TRP A 1 178 ? -1.106 5.735 -8.229 1.00 95.12 178 TRP A C 1
ATOM 1470 O O . TRP A 1 178 ? -0.460 5.711 -9.272 1.00 95.12 178 TRP A O 1
ATOM 1480 N N . ALA A 1 179 ? -2.402 6.069 -8.207 1.00 96.06 179 ALA A N 1
ATOM 1481 C CA . ALA A 1 179 ? -3.166 6.379 -9.413 1.00 96.06 179 ALA A CA 1
ATOM 1482 C C . ALA A 1 179 ? -2.749 7.737 -9.992 1.00 96.06 179 ALA A C 1
ATOM 1484 O O . ALA A 1 179 ? -2.586 7.874 -11.204 1.00 96.06 179 ALA A O 1
ATOM 1485 N N . ILE A 1 180 ? -2.498 8.717 -9.115 1.00 93.56 180 ILE A N 1
ATOM 1486 C CA . ILE A 1 180 ? -1.948 10.026 -9.495 1.00 93.56 180 ILE A CA 1
ATOM 1487 C C . ILE A 1 180 ? -0.538 9.844 -10.063 1.00 93.56 180 ILE A C 1
ATOM 1489 O O . ILE A 1 180 ? -0.243 10.346 -11.145 1.00 93.56 180 ILE A O 1
ATOM 1493 N N . SER A 1 181 ? 0.313 9.080 -9.371 1.00 93.94 181 SER A N 1
ATOM 1494 C CA . SER A 1 181 ? 1.669 8.753 -9.828 1.00 93.94 181 SER A CA 1
ATOM 1495 C C . SER A 1 181 ? 1.671 8.106 -11.207 1.00 93.94 181 SER A C 1
ATOM 1497 O O . SER A 1 181 ? 2.404 8.544 -12.093 1.00 93.94 181 SER A O 1
ATOM 1499 N N . PHE A 1 182 ? 0.799 7.120 -11.413 1.00 93.19 182 PHE A N 1
ATOM 1500 C CA . PHE A 1 182 ? 0.637 6.447 -12.692 1.00 93.19 182 PHE A CA 1
ATOM 1501 C C . PHE A 1 182 ? 0.239 7.424 -13.798 1.00 93.19 182 PHE A C 1
ATOM 1503 O O . PHE A 1 182 ? 0.931 7.504 -14.806 1.00 93.19 182 PHE A O 1
ATOM 1510 N N . TYR A 1 183 ? -0.815 8.217 -13.590 1.00 93.12 183 TYR A N 1
ATOM 1511 C CA . TYR A 1 183 ? -1.275 9.189 -14.583 1.00 93.12 183 TYR A CA 1
ATOM 1512 C C . TYR A 1 183 ? -0.165 10.172 -14.983 1.00 93.12 183 TYR A C 1
ATOM 1514 O O . TYR A 1 183 ? 0.134 10.336 -16.164 1.00 93.12 183 TYR A O 1
ATOM 1522 N N . VAL A 1 184 ? 0.497 10.780 -13.997 1.00 93.94 184 VAL A N 1
ATOM 1523 C CA . VAL A 1 184 ? 1.534 11.794 -14.232 1.00 93.94 184 VAL A CA 1
ATOM 1524 C C . VAL A 1 184 ? 2.771 11.199 -14.920 1.00 93.94 184 VAL A C 1
ATOM 1526 O O . VAL A 1 184 ? 3.344 11.839 -15.808 1.00 93.94 184 VAL A O 1
ATOM 1529 N N . THR A 1 185 ? 3.164 9.978 -14.542 1.00 90.88 185 THR A N 1
ATOM 1530 C CA . THR A 1 185 ? 4.330 9.288 -15.117 1.00 90.88 185 THR A CA 1
ATOM 1531 C C . THR A 1 185 ? 4.059 8.834 -16.552 1.00 90.88 185 THR A C 1
ATOM 1533 O O . THR A 1 185 ? 4.906 9.021 -17.426 1.00 90.88 185 THR A O 1
ATOM 1536 N N . GLU A 1 186 ? 2.871 8.294 -16.837 1.00 88.31 186 GLU A N 1
ATOM 1537 C CA . GLU A 1 186 ? 2.497 7.865 -18.193 1.00 88.31 186 GLU A CA 1
ATOM 1538 C C . GLU A 1 186 ? 2.304 9.053 -19.144 1.00 88.31 186 GLU A C 1
ATOM 1540 O O . GLU A 1 186 ? 2.693 8.981 -20.310 1.00 88.31 186 GLU A O 1
ATOM 1545 N N . SER A 1 187 ? 1.787 10.182 -18.647 1.00 88.56 187 SER A N 1
ATOM 1546 C CA . SER A 1 187 ? 1.727 11.437 -19.409 1.00 88.56 187 SER A CA 1
ATOM 1547 C C . SER A 1 187 ? 3.092 12.116 -19.598 1.00 88.56 187 SER A C 1
ATOM 1549 O O . SER A 1 187 ? 3.158 13.156 -20.250 1.00 88.56 187 SER A O 1
ATOM 1551 N N . LYS A 1 188 ? 4.182 11.548 -19.060 1.00 87.75 188 LYS A N 1
ATOM 1552 C CA . LYS A 1 188 ? 5.557 12.077 -19.138 1.00 87.75 188 LYS A CA 1
ATOM 1553 C C . LYS A 1 188 ? 5.730 13.489 -18.556 1.00 87.75 188 LYS A C 1
ATOM 1555 O O . LYS A 1 188 ? 6.688 14.175 -18.902 1.00 87.75 188 LYS A O 1
ATOM 1560 N N . PHE A 1 189 ? 4.839 13.923 -17.661 1.00 89.00 189 PHE A N 1
ATOM 1561 C CA . PHE A 1 189 ? 4.981 15.214 -16.978 1.00 89.00 189 PHE A CA 1
ATOM 1562 C C . PHE A 1 189 ? 6.104 15.186 -15.938 1.00 89.00 189 PHE A C 1
ATOM 1564 O O . PHE A 1 189 ? 6.830 16.164 -15.785 1.00 89.00 189 PHE A O 1
ATOM 1571 N N . ILE A 1 190 ? 6.234 14.070 -15.213 1.00 91.44 190 ILE A N 1
ATOM 1572 C CA . ILE A 1 190 ? 7.227 13.867 -14.152 1.00 91.44 190 ILE A CA 1
ATOM 1573 C C . ILE A 1 190 ? 7.836 12.471 -14.328 1.00 91.44 190 ILE A C 1
ATOM 1575 O O . ILE A 1 190 ? 7.132 11.521 -14.668 1.00 91.44 190 ILE A O 1
ATOM 1579 N N . GLY A 1 191 ? 9.148 12.341 -14.112 1.00 89.88 191 GLY A N 1
ATOM 1580 C CA . GLY A 1 191 ? 9.827 11.043 -14.123 1.00 89.88 191 GLY A CA 1
ATOM 1581 C C . GLY A 1 191 ? 9.403 10.150 -12.950 1.00 89.88 191 GLY A C 1
ATOM 1582 O O . GLY A 1 191 ? 9.147 10.639 -11.849 1.00 89.88 191 GLY A O 1
ATOM 1583 N N . GLY A 1 192 ? 9.369 8.832 -13.170 1.00 87.88 192 GLY A N 1
ATOM 1584 C CA . GLY A 1 192 ? 8.937 7.861 -12.154 1.00 87.88 192 GLY A CA 1
ATOM 1585 C C . GLY A 1 192 ? 9.783 7.881 -10.874 1.00 87.88 192 GLY A C 1
ATOM 1586 O O . GLY A 1 192 ? 9.241 7.733 -9.777 1.00 87.88 192 GLY A O 1
ATOM 1587 N N . ASP A 1 193 ? 11.087 8.143 -10.992 1.00 88.88 193 ASP A N 1
ATOM 1588 C CA . ASP A 1 193 ? 11.994 8.227 -9.841 1.00 88.88 193 ASP A CA 1
ATOM 1589 C C . ASP A 1 193 ? 11.663 9.434 -8.958 1.00 88.88 193 ASP A C 1
ATOM 1591 O O . ASP A 1 193 ? 11.510 9.292 -7.747 1.00 88.88 193 ASP A O 1
ATOM 1595 N N . LEU A 1 194 ? 11.430 10.603 -9.567 1.00 91.88 194 LEU A N 1
ATOM 1596 C CA . LEU A 1 194 ? 11.019 11.812 -8.850 1.00 91.88 194 LEU A CA 1
ATOM 1597 C C . LEU A 1 194 ? 9.664 11.614 -8.157 1.00 91.88 194 LEU A C 1
ATOM 1599 O O . LEU A 1 194 ? 9.493 12.009 -7.003 1.00 91.88 194 LEU A O 1
ATOM 1603 N N . MET A 1 195 ? 8.713 10.949 -8.820 1.00 93.00 195 MET A N 1
ATOM 1604 C CA . MET A 1 195 ? 7.425 10.638 -8.200 1.00 93.00 195 MET A CA 1
ATOM 1605 C C . MET A 1 195 ? 7.579 9.672 -7.015 1.00 93.00 195 MET A C 1
ATOM 1607 O O . MET A 1 195 ? 6.932 9.852 -5.983 1.00 93.00 195 MET A O 1
ATOM 1611 N N . THR A 1 196 ? 8.480 8.693 -7.114 1.00 91.38 196 THR A N 1
ATOM 1612 C CA . THR A 1 196 ? 8.811 7.784 -6.004 1.00 91.38 196 THR A CA 1
ATOM 1613 C C . THR A 1 196 ? 9.462 8.539 -4.843 1.00 91.38 196 THR A C 1
ATOM 1615 O O . THR A 1 196 ? 9.068 8.333 -3.694 1.00 91.38 196 THR A O 1
ATOM 1618 N N . SER A 1 197 ? 10.377 9.475 -5.121 1.00 93.19 197 SER A N 1
ATOM 1619 C CA . SER A 1 197 ? 10.995 10.337 -4.102 1.00 93.19 197 SER A CA 1
ATOM 1620 C C . SER A 1 197 ? 9.985 11.231 -3.376 1.00 93.19 197 SER A C 1
ATOM 1622 O O . SER A 1 197 ? 10.172 11.520 -2.197 1.00 93.19 197 SER A O 1
ATOM 1624 N N . ILE A 1 198 ? 8.905 11.650 -4.045 1.00 94.56 198 ILE A N 1
ATOM 1625 C CA . ILE A 1 198 ? 7.813 12.414 -3.422 1.00 94.56 198 ILE A CA 1
ATOM 1626 C C . ILE A 1 198 ? 6.899 11.495 -2.597 1.00 94.56 198 ILE A C 1
ATOM 1628 O O . ILE A 1 198 ? 6.538 11.830 -1.468 1.00 94.56 198 ILE A O 1
ATOM 1632 N N . LEU A 1 199 ? 6.514 10.335 -3.137 1.00 94.69 199 LEU A N 1
ATOM 1633 C CA . LEU A 1 199 ? 5.556 9.442 -2.479 1.00 94.69 199 LEU A CA 1
ATOM 1634 C C . LEU A 1 199 ? 6.138 8.672 -1.291 1.00 94.69 199 LEU A C 1
ATOM 1636 O O . LEU A 1 199 ? 5.401 8.407 -0.342 1.00 94.69 199 LEU A O 1
ATOM 1640 N N . ALA A 1 200 ? 7.424 8.318 -1.303 1.00 93.81 200 ALA A N 1
ATOM 1641 C CA . ALA A 1 200 ? 8.017 7.524 -0.227 1.00 93.81 200 ALA A CA 1
ATOM 1642 C C . ALA A 1 200 ? 7.965 8.235 1.148 1.00 93.81 200 ALA A C 1
ATOM 1644 O O . ALA A 1 200 ? 7.466 7.629 2.100 1.00 93.81 200 ALA A O 1
ATOM 1645 N N . PRO A 1 201 ? 8.356 9.520 1.293 1.00 95.25 201 PRO A N 1
ATOM 1646 C CA . PRO A 1 201 ? 8.166 10.260 2.543 1.00 95.25 201 PRO A CA 1
ATOM 1647 C C . PRO A 1 201 ? 6.693 10.436 2.930 1.00 95.25 201 PRO A C 1
ATOM 1649 O O . PRO A 1 201 ? 6.356 10.382 4.113 1.00 95.25 201 PRO A O 1
ATOM 1652 N N . LEU A 1 202 ? 5.800 10.618 1.950 1.00 96.06 202 LEU A N 1
ATOM 1653 C CA . LEU A 1 202 ? 4.362 10.737 2.206 1.00 96.06 202 LEU A CA 1
ATOM 1654 C C . LEU A 1 202 ? 3.765 9.434 2.752 1.00 96.06 202 LEU A C 1
ATOM 1656 O O . LEU A 1 202 ? 2.923 9.482 3.646 1.00 96.06 202 LEU A O 1
ATOM 1660 N N . GLU A 1 203 ? 4.227 8.275 2.286 1.00 94.75 203 GLU A N 1
ATOM 1661 C CA . GLU A 1 203 ? 3.829 6.975 2.837 1.00 94.75 203 GLU A CA 1
ATOM 1662 C C . GLU A 1 203 ? 4.313 6.802 4.289 1.00 94.75 203 GLU A C 1
ATOM 1664 O O . GLU A 1 203 ? 3.567 6.300 5.135 1.00 94.75 203 GLU A O 1
ATOM 1669 N N . VAL A 1 204 ? 5.516 7.288 4.622 1.00 94.38 204 VAL A N 1
ATOM 1670 C CA . VAL A 1 204 ? 6.008 7.322 6.014 1.00 94.38 204 VAL A CA 1
ATOM 1671 C C . VAL A 1 204 ? 5.144 8.243 6.877 1.00 94.38 204 VAL A C 1
ATOM 1673 O O . VAL A 1 204 ? 4.742 7.858 7.977 1.00 94.38 204 VAL A O 1
ATOM 1676 N N . PHE A 1 205 ? 4.799 9.432 6.377 1.00 94.88 205 PHE A N 1
ATOM 1677 C CA . PHE A 1 205 ? 3.900 10.353 7.074 1.00 94.88 205 PHE A CA 1
ATOM 1678 C C . PHE A 1 205 ? 2.507 9.740 7.292 1.00 94.88 205 PHE A C 1
ATOM 1680 O O . PHE A 1 205 ? 1.974 9.794 8.401 1.00 94.88 205 PHE A O 1
ATOM 1687 N N . ARG A 1 206 ? 1.937 9.078 6.278 1.00 95.31 206 ARG A N 1
ATOM 1688 C CA . ARG A 1 206 ? 0.662 8.353 6.400 1.00 95.31 206 ARG A CA 1
ATOM 1689 C C . ARG A 1 206 ? 0.728 7.307 7.512 1.00 95.31 206 ARG A C 1
ATOM 1691 O O . ARG A 1 206 ? -0.171 7.226 8.348 1.00 95.31 206 ARG A O 1
ATOM 1698 N N . ARG A 1 207 ? 1.813 6.526 7.562 1.00 94.88 207 ARG A N 1
ATOM 1699 C CA . ARG A 1 207 ? 2.027 5.516 8.606 1.00 94.88 207 ARG A CA 1
ATOM 1700 C C . ARG A 1 207 ? 2.181 6.138 9.993 1.00 94.88 207 ARG A C 1
ATOM 1702 O O . ARG A 1 207 ? 1.667 5.579 10.960 1.00 94.88 207 ARG A O 1
ATOM 1709 N N . PHE A 1 208 ? 2.840 7.289 10.098 1.00 94.06 208 PHE A N 1
ATOM 1710 C CA . PHE A 1 208 ? 2.931 8.047 11.344 1.00 94.06 208 PHE A CA 1
ATOM 1711 C C . PHE A 1 208 ? 1.544 8.449 11.864 1.00 94.06 208 PHE A C 1
ATOM 1713 O O . PHE A 1 208 ? 1.246 8.192 13.029 1.00 94.06 208 PHE A O 1
ATOM 1720 N N . VAL A 1 209 ? 0.665 8.968 11.000 1.00 94.25 209 VAL A N 1
ATOM 1721 C CA . VAL A 1 209 ? -0.738 9.254 11.357 1.00 94.25 209 VAL A CA 1
ATOM 1722 C C . VAL A 1 209 ? -1.459 7.972 11.787 1.00 94.25 209 VAL A C 1
ATOM 1724 O O . VAL A 1 209 ? -2.063 7.935 12.859 1.00 94.25 209 VAL A O 1
ATOM 1727 N N . TRP A 1 210 ? -1.336 6.892 11.010 1.00 94.88 210 TRP A N 1
ATOM 1728 C CA . TRP A 1 210 ? -1.932 5.592 11.339 1.00 94.88 210 TRP A CA 1
ATOM 1729 C C . TRP A 1 210 ? -1.481 5.061 12.708 1.00 94.88 210 TRP A C 1
ATOM 1731 O O . TRP A 1 210 ? -2.294 4.486 13.432 1.00 94.88 210 TRP A O 1
ATOM 1741 N N . ASN A 1 211 ? -0.216 5.273 13.094 1.00 94.12 211 ASN A N 1
ATOM 1742 C CA . ASN A 1 211 ? 0.327 4.800 14.368 1.00 94.12 211 ASN A CA 1
ATOM 1743 C C . ASN A 1 211 ? -0.412 5.393 15.571 1.00 94.12 211 ASN A C 1
ATOM 1745 O O . ASN A 1 211 ? -0.691 4.646 16.508 1.00 94.12 211 ASN A O 1
ATOM 1749 N N . PHE A 1 212 ? -0.769 6.682 15.544 1.00 91.88 212 PHE A N 1
ATOM 1750 C CA . PHE A 1 212 ? -1.524 7.307 16.637 1.00 91.88 212 PHE A CA 1
ATOM 1751 C C . PHE A 1 212 ? -2.873 6.629 16.845 1.00 91.88 212 PHE A C 1
ATOM 1753 O O . PHE A 1 212 ? -3.157 6.136 17.935 1.00 91.88 212 PHE A O 1
ATOM 1760 N N . PHE A 1 213 ? -3.671 6.526 15.784 1.00 90.81 213 PHE A N 1
ATOM 1761 C CA . PHE A 1 213 ? -5.010 5.946 15.873 1.00 90.81 213 PHE A CA 1
ATOM 1762 C C . PHE A 1 213 ? -4.985 4.436 16.131 1.00 90.81 213 PHE A C 1
ATOM 1764 O O . PHE A 1 213 ? -5.848 3.922 16.843 1.00 90.81 213 PHE A O 1
ATOM 1771 N N . ARG A 1 214 ? -3.980 3.704 15.624 1.00 91.56 214 ARG A N 1
ATOM 1772 C CA . ARG A 1 214 ? -3.809 2.277 15.942 1.00 91.56 214 ARG A CA 1
ATOM 1773 C C . ARG A 1 214 ? -3.480 2.070 17.417 1.00 91.56 214 ARG A C 1
ATOM 1775 O O . ARG A 1 214 ? -4.050 1.167 18.030 1.00 91.56 214 ARG A O 1
ATOM 1782 N N . LEU A 1 215 ? -2.554 2.861 17.965 1.00 90.06 215 LEU A N 1
ATOM 1783 C CA . LEU A 1 215 ? -2.180 2.797 19.380 1.00 90.06 215 LEU A CA 1
ATOM 1784 C C . LEU A 1 215 ? -3.360 3.163 20.275 1.00 90.06 215 LEU A C 1
ATOM 1786 O O . LEU A 1 215 ? -3.602 2.482 21.265 1.00 90.06 215 LEU A O 1
ATOM 1790 N N . GLU A 1 216 ? -4.117 4.188 19.898 1.00 89.00 216 GLU A N 1
ATOM 1791 C CA . GLU A 1 216 ? -5.323 4.591 20.610 1.00 89.00 216 GLU A CA 1
ATOM 1792 C C . GLU A 1 216 ? -6.381 3.476 20.613 1.00 89.00 216 GLU A C 1
ATOM 1794 O O . GLU A 1 216 ? -6.866 3.090 21.675 1.00 89.00 216 GLU A O 1
ATOM 1799 N N . ASN A 1 217 ? -6.688 2.890 19.450 1.00 87.38 217 ASN A N 1
ATOM 1800 C CA . ASN A 1 217 ? -7.639 1.780 19.356 1.00 87.38 217 ASN A CA 1
ATOM 1801 C C . ASN A 1 217 ? -7.163 0.552 20.154 1.00 87.38 217 ASN A C 1
ATOM 1803 O O . ASN A 1 217 ? -7.957 -0.132 20.797 1.00 87.38 217 ASN A O 1
ATOM 1807 N N . GLU A 1 218 ? -5.862 0.257 20.153 1.00 86.31 218 GLU A N 1
ATOM 1808 C CA . GLU A 1 218 ? -5.296 -0.817 20.975 1.00 86.31 218 GLU A CA 1
ATOM 1809 C C . GLU A 1 218 ? -5.404 -0.508 22.478 1.00 86.31 218 GLU A C 1
ATOM 1811 O O . GLU A 1 218 ? -5.737 -1.395 23.266 1.00 86.31 218 GLU A O 1
ATOM 1816 N N . HIS A 1 219 ? -5.156 0.740 22.883 1.00 84.06 219 HIS A N 1
ATOM 1817 C CA . HIS A 1 219 ? -5.288 1.181 24.269 1.00 84.06 219 HIS A CA 1
ATOM 1818 C C . HIS A 1 219 ? -6.731 1.031 24.760 1.00 84.06 219 HIS A C 1
ATOM 1820 O O . HIS A 1 219 ? -6.956 0.376 25.776 1.00 84.06 219 HIS A O 1
ATOM 1826 N N . LEU A 1 220 ? -7.705 1.535 23.998 1.00 80.12 220 LEU A N 1
ATOM 1827 C CA . LEU A 1 220 ? -9.127 1.418 24.330 1.00 80.12 220 LEU A CA 1
ATOM 1828 C C . LEU A 1 220 ? -9.578 -0.046 24.405 1.00 80.12 220 LEU A C 1
ATOM 1830 O O . LEU A 1 220 ? -10.228 -0.442 25.369 1.00 80.12 220 LEU A O 1
ATOM 1834 N N . ASN A 1 221 ? -9.154 -0.893 23.460 1.00 79.88 221 ASN A N 1
ATOM 1835 C CA . ASN A 1 221 ? -9.473 -2.324 23.491 1.00 79.88 221 ASN A CA 1
ATOM 1836 C C . ASN A 1 221 ? -8.850 -3.059 24.690 1.00 79.88 221 ASN A C 1
ATOM 1838 O O . ASN A 1 221 ? -9.453 -3.995 25.223 1.00 79.88 221 ASN A O 1
ATOM 1842 N N . ASN A 1 222 ? -7.647 -2.671 25.119 1.00 78.00 222 ASN A N 1
ATOM 1843 C CA . ASN A 1 222 ? -7.004 -3.262 26.293 1.00 78.00 222 ASN A CA 1
ATOM 1844 C C . ASN A 1 222 ? -7.619 -2.756 27.607 1.00 78.00 222 ASN A C 1
ATOM 1846 O O . ASN A 1 222 ? -7.803 -3.564 28.521 1.00 78.00 222 ASN A O 1
ATOM 1850 N N . CYS A 1 223 ? -7.996 -1.477 27.693 1.00 63.62 223 CYS A N 1
ATOM 1851 C CA . CYS A 1 223 ? -8.736 -0.909 28.825 1.00 63.62 223 CYS A CA 1
ATOM 1852 C C . CYS A 1 223 ? -10.138 -1.530 28.950 1.00 63.62 223 CYS A C 1
ATOM 1854 O O . CYS A 1 223 ? -10.490 -2.008 30.026 1.00 63.62 223 CYS A O 1
ATOM 1856 N N . GLY A 1 224 ? -10.884 -1.650 27.846 1.00 58.91 224 GLY A N 1
ATOM 1857 C CA . GLY A 1 224 ? -12.219 -2.263 27.822 1.00 58.91 224 GLY A CA 1
ATOM 1858 C C . GLY A 1 224 ? -12.237 -3.764 28.145 1.00 58.91 224 GLY A C 1
ATOM 1859 O O . GLY A 1 224 ? -13.242 -4.286 28.616 1.00 58.91 224 GLY A O 1
ATOM 1860 N N . LYS A 1 225 ? -11.113 -4.471 27.951 1.00 64.19 225 LYS A N 1
ATOM 1861 C CA . LYS A 1 225 ? -10.927 -5.878 28.368 1.00 64.19 225 LYS A CA 1
ATOM 1862 C C . LYS A 1 225 ? -10.231 -6.025 29.729 1.00 64.19 225 LYS A C 1
ATOM 1864 O O . LYS A 1 225 ? -9.804 -7.130 30.059 1.00 64.19 225 LYS A O 1
ATOM 1869 N N . PHE A 1 226 ? -10.067 -4.933 30.481 1.00 55.88 226 PHE A N 1
ATOM 1870 C CA . PHE A 1 226 ? -9.373 -4.868 31.777 1.00 55.88 226 PHE A CA 1
ATOM 1871 C C . PHE A 1 226 ? -7.920 -5.382 31.773 1.00 55.88 226 PHE A C 1
ATOM 1873 O O . PHE A 1 226 ? -7.363 -5.705 32.818 1.00 55.88 226 PHE A O 1
ATOM 1880 N N . ARG A 1 227 ? -7.265 -5.438 30.607 1.00 57.66 227 ARG A N 1
ATOM 1881 C CA . ARG A 1 227 ? -5.856 -5.857 30.480 1.00 57.66 227 ARG A CA 1
ATOM 1882 C C . ARG A 1 227 ? -4.868 -4.755 30.872 1.00 57.66 227 ARG A C 1
ATOM 1884 O O . ARG A 1 227 ? -3.690 -5.042 31.049 1.00 57.66 227 ARG A O 1
ATOM 1891 N N . ALA A 1 228 ? -5.344 -3.515 30.989 1.00 52.88 228 ALA A N 1
ATOM 1892 C CA . ALA A 1 228 ? -4.562 -2.326 31.330 1.00 52.88 228 ALA A CA 1
ATOM 1893 C C . ALA A 1 228 ? -5.077 -1.631 32.609 1.00 52.88 228 ALA A C 1
ATOM 1895 O O . ALA A 1 228 ? -5.069 -0.406 32.705 1.00 52.88 228 ALA A O 1
ATOM 1896 N N . VAL A 1 229 ? -5.564 -2.399 33.587 1.00 48.25 229 VAL A N 1
ATOM 1897 C CA . VAL A 1 229 ? -5.961 -1.857 34.893 1.00 48.25 229 VAL A CA 1
ATOM 1898 C C . VAL A 1 229 ? -4.741 -1.825 35.811 1.00 48.25 229 VAL A C 1
ATOM 1900 O O . VAL A 1 229 ? -4.092 -2.845 36.022 1.00 48.25 229 VAL A O 1
ATOM 1903 N N . ARG A 1 230 ? -4.429 -0.647 36.363 1.00 55.28 230 ARG A N 1
ATOM 1904 C CA . ARG A 1 230 ? -3.564 -0.537 37.546 1.00 55.28 230 ARG A CA 1
ATOM 1905 C C . ARG A 1 230 ? -4.324 -1.204 38.686 1.00 55.28 230 ARG A C 1
ATOM 1907 O O . ARG A 1 230 ? -5.484 -0.833 38.852 1.00 55.28 230 ARG A O 1
ATOM 1914 N N . ASP A 1 231 ? -3.705 -2.165 39.382 1.00 51.16 231 ASP A N 1
ATOM 1915 C CA . ASP A 1 231 ? -4.328 -2.993 40.427 1.00 51.16 231 ASP A CA 1
ATOM 1916 C C . ASP A 1 231 ? -5.474 -2.252 41.109 1.00 51.16 231 ASP A C 1
ATOM 1918 O O . ASP A 1 231 ? -5.270 -1.183 41.695 1.00 51.16 231 ASP A O 1
ATOM 1922 N N . ILE A 1 232 ? -6.692 -2.785 40.974 1.00 59.06 232 ILE A N 1
ATOM 1923 C CA . ILE A 1 232 ? -7.837 -2.279 41.723 1.00 59.06 232 ILE A CA 1
ATOM 1924 C C . ILE A 1 232 ? -7.409 -2.425 43.175 1.00 59.06 232 ILE A C 1
ATOM 1926 O O . ILE A 1 232 ? -7.285 -3.547 43.666 1.00 59.06 232 ILE A O 1
ATOM 1930 N N . SER A 1 233 ? -7.119 -1.311 43.847 1.00 54.56 233 SER A N 1
ATOM 1931 C CA . SER A 1 233 ? -6.903 -1.332 45.282 1.00 54.56 233 SER A CA 1
ATOM 1932 C C . SER A 1 233 ? -8.248 -1.712 45.876 1.00 54.56 233 SER A C 1
ATOM 1934 O O . SER A 1 233 ? -9.113 -0.857 46.078 1.00 54.56 233 SER A O 1
ATOM 1936 N N . VAL A 1 234 ? -8.464 -3.008 46.076 1.00 64.81 234 VAL A N 1
ATOM 1937 C CA . VAL A 1 234 ? -9.502 -3.482 46.971 1.00 64.81 234 VAL A CA 1
ATOM 1938 C C . VAL A 1 234 ? -9.086 -2.901 48.311 1.00 64.81 234 VAL A C 1
ATOM 1940 O O . VAL A 1 234 ? -8.121 -3.364 48.919 1.00 64.81 234 VAL A O 1
ATOM 1943 N N . ALA A 1 235 ? -9.716 -1.793 48.709 1.00 65.69 235 ALA A N 1
ATOM 1944 C CA . ALA A 1 235 ? -9.582 -1.315 50.071 1.00 65.69 235 ALA A CA 1
ATOM 1945 C C . ALA A 1 235 ? -9.883 -2.527 50.965 1.00 65.69 235 ALA A C 1
ATOM 1947 O O . ALA A 1 235 ? -10.860 -3.228 50.676 1.00 65.69 235 ALA A O 1
ATOM 1948 N N . PRO A 1 236 ? -9.026 -2.856 51.950 1.00 65.88 236 PRO A N 1
ATOM 1949 C CA . PRO A 1 236 ? -9.286 -3.987 52.825 1.00 65.88 236 PRO A CA 1
ATOM 1950 C C . PRO A 1 236 ? -10.701 -3.824 53.370 1.00 65.88 236 PRO A C 1
ATOM 1952 O O . PRO A 1 236 ? -11.022 -2.788 53.949 1.00 65.88 236 PRO A O 1
ATOM 1955 N N . ILE A 1 237 ? -11.556 -4.805 53.076 1.00 62.72 237 ILE A N 1
ATOM 1956 C CA . ILE A 1 237 ? -12.938 -4.813 53.544 1.00 62.72 237 ILE A CA 1
ATOM 1957 C C . ILE A 1 237 ? -12.855 -4.757 55.066 1.00 62.72 237 ILE A C 1
ATOM 1959 O O . ILE A 1 237 ? -12.230 -5.628 55.678 1.00 62.72 237 ILE A O 1
ATOM 1963 N N . ASP A 1 238 ? -13.424 -3.711 55.661 1.00 75.25 238 ASP A N 1
ATOM 1964 C CA . ASP A 1 238 ? -13.462 -3.581 57.111 1.00 75.25 238 ASP A CA 1
ATOM 1965 C C . ASP A 1 238 ? -14.242 -4.768 57.704 1.00 75.25 238 ASP A C 1
ATOM 1967 O O . ASP A 1 238 ? -15.150 -5.316 57.070 1.00 75.25 238 ASP A O 1
ATOM 1971 N N . GLN A 1 239 ? -13.915 -5.197 58.925 1.00 70.81 239 GLN A N 1
ATOM 1972 C CA . GLN A 1 239 ? -14.634 -6.312 59.566 1.00 70.81 239 GLN A CA 1
ATOM 1973 C C . GLN A 1 239 ? -16.141 -6.028 59.671 1.00 70.81 239 GLN A C 1
ATOM 1975 O O . GLN A 1 239 ? -16.958 -6.955 59.633 1.00 70.81 239 GLN A O 1
ATOM 1980 N N . SER A 1 240 ? -16.516 -4.749 59.762 1.00 73.12 240 SER A N 1
ATOM 1981 C CA . SER A 1 240 ? -17.908 -4.301 59.744 1.00 73.12 240 SER A CA 1
ATOM 1982 C C . SER A 1 240 ? -18.609 -4.626 58.416 1.00 73.12 240 SER A C 1
ATOM 1984 O O . SER A 1 240 ? -19.698 -5.205 58.429 1.00 73.12 240 SER A O 1
ATOM 1986 N N . ASP A 1 241 ? -17.951 -4.367 57.285 1.00 76.56 241 ASP A N 1
ATOM 1987 C CA . ASP A 1 241 ? -18.454 -4.657 55.941 1.00 76.56 241 ASP A CA 1
ATOM 1988 C C . ASP A 1 241 ? -18.521 -6.168 55.673 1.00 76.56 241 ASP A C 1
ATOM 1990 O O . ASP A 1 241 ? -19.498 -6.647 55.094 1.00 76.56 241 ASP A O 1
ATOM 1994 N N . GLN A 1 242 ? -17.546 -6.952 56.157 1.00 75.19 242 GLN A N 1
ATOM 1995 C CA . GLN A 1 242 ? -17.617 -8.421 56.083 1.00 75.19 242 GLN A CA 1
ATOM 1996 C C . GLN A 1 242 ? -18.817 -8.968 56.860 1.00 75.19 242 GLN A C 1
ATOM 1998 O O . GLN A 1 242 ? -19.546 -9.822 56.359 1.00 75.19 242 GLN A O 1
ATOM 2003 N N . THR A 1 243 ? -19.051 -8.451 58.068 1.00 75.94 243 THR A N 1
ATOM 2004 C CA . THR A 1 243 ? -20.177 -8.877 58.910 1.00 75.94 243 THR A CA 1
ATOM 2005 C C . THR A 1 243 ? -21.516 -8.497 58.277 1.00 75.94 243 THR A C 1
ATOM 2007 O O . THR A 1 243 ? -22.471 -9.270 58.347 1.00 75.94 243 THR A O 1
ATOM 2010 N N . LEU A 1 244 ? -21.592 -7.330 57.631 1.00 78.00 244 LEU A N 1
ATOM 2011 C CA . LEU A 1 244 ? -22.777 -6.900 56.894 1.00 78.00 244 LEU A CA 1
ATOM 2012 C C . LEU A 1 244 ? -23.048 -7.814 55.691 1.00 78.00 244 LEU A C 1
ATOM 2014 O O . LEU A 1 244 ? -24.188 -8.215 55.487 1.00 78.00 244 LEU A O 1
ATOM 2018 N N . ILE A 1 245 ? -22.014 -8.184 54.930 1.00 73.69 245 ILE A N 1
ATOM 2019 C CA . ILE A 1 245 ? -22.139 -9.099 53.786 1.00 73.69 245 ILE A CA 1
ATOM 2020 C C . ILE A 1 245 ? -22.599 -10.486 54.237 1.00 73.69 245 ILE A C 1
ATOM 2022 O O . ILE A 1 245 ? -23.526 -11.023 53.640 1.00 73.69 245 ILE A O 1
ATOM 2026 N N . ILE A 1 246 ? -22.017 -11.033 55.308 1.00 75.44 246 ILE A N 1
ATOM 2027 C CA . ILE A 1 246 ? -22.431 -12.328 55.874 1.00 75.44 246 ILE A CA 1
ATOM 2028 C C . ILE A 1 246 ? -23.901 -12.275 56.307 1.00 75.44 246 ILE A C 1
ATOM 2030 O O . ILE A 1 246 ? -24.681 -13.141 55.931 1.00 75.44 246 ILE A O 1
ATOM 2034 N N . ARG A 1 247 ? -24.323 -11.207 56.998 1.00 73.12 247 ARG A N 1
ATOM 2035 C CA . ARG A 1 247 ? -25.737 -11.032 57.372 1.00 73.12 247 ARG A CA 1
ATOM 2036 C C . ARG A 1 247 ? -26.665 -10.935 56.162 1.00 73.12 247 ARG A C 1
ATOM 2038 O O . ARG A 1 247 ? -27.728 -11.534 56.189 1.00 73.12 247 ARG A O 1
ATOM 2045 N N . MET A 1 248 ? -26.261 -10.234 55.101 1.00 67.88 248 MET A N 1
ATOM 2046 C CA . MET A 1 248 ? -27.036 -10.149 53.854 1.00 67.88 248 MET A CA 1
ATOM 2047 C C . MET A 1 248 ? -27.095 -11.481 53.084 1.00 67.88 248 MET A C 1
ATOM 2049 O O . MET A 1 248 ? -27.962 -11.643 52.228 1.00 67.88 248 MET A O 1
ATOM 2053 N N . MET A 1 249 ? -26.173 -12.416 53.342 1.00 66.81 249 MET A N 1
ATOM 2054 C CA . MET A 1 249 ? -26.195 -13.772 52.778 1.00 66.81 249 MET A CA 1
ATOM 2055 C C . MET A 1 249 ? -27.105 -14.722 53.570 1.00 66.81 249 MET A C 1
ATOM 2057 O O . MET A 1 249 ? -27.627 -15.665 52.981 1.00 66.81 249 MET A O 1
ATOM 2061 N N . ASP A 1 250 ? -27.300 -14.452 54.864 1.00 68.81 250 ASP A N 1
ATOM 2062 C CA . ASP A 1 250 ? -28.108 -15.261 55.787 1.00 68.81 250 ASP A CA 1
ATOM 2063 C C . ASP A 1 250 ? -29.587 -14.815 55.869 1.00 68.81 250 ASP A C 1
ATOM 2065 O O . ASP A 1 250 ? -30.400 -15.482 56.511 1.00 68.81 250 ASP A O 1
ATOM 2069 N N . GLU A 1 251 ? -29.967 -13.700 55.234 1.00 74.00 251 GLU A N 1
ATOM 2070 C CA . GLU A 1 251 ? -31.372 -13.293 55.097 1.00 74.00 251 GLU A CA 1
ATOM 2071 C C . GLU A 1 251 ? -32.110 -14.231 54.116 1.00 74.00 251 GLU A C 1
ATOM 2073 O O . GLU A 1 251 ? -31.676 -14.419 52.980 1.00 74.00 251 GLU A O 1
ATOM 2078 N N . GLU A 1 252 ? -33.248 -14.812 54.537 1.00 58.84 252 GLU A N 1
ATOM 2079 C CA . GLU A 1 252 ? -34.040 -15.773 53.733 1.00 58.84 252 GLU A CA 1
ATOM 2080 C C . GLU A 1 252 ? -34.502 -15.204 52.374 1.00 58.84 252 GLU A C 1
ATOM 2082 O O . GLU A 1 252 ? -34.699 -15.955 51.418 1.00 58.84 252 GLU A O 1
ATOM 2087 N N . ASP A 1 253 ? -34.596 -13.876 52.261 1.00 62.44 253 ASP A N 1
ATOM 2088 C CA . ASP A 1 253 ? -34.817 -13.146 51.015 1.00 62.44 253 ASP A CA 1
ATOM 2089 C C . ASP A 1 253 ? -33.499 -12.492 50.556 1.00 62.44 253 ASP A C 1
ATOM 2091 O O . ASP A 1 253 ? -33.241 -11.321 50.836 1.00 62.44 253 ASP A O 1
ATOM 2095 N N . GLY A 1 254 ? -32.649 -13.240 49.843 1.00 59.69 254 GLY A N 1
ATOM 2096 C CA . GLY A 1 254 ? -31.365 -12.739 49.331 1.00 59.69 254 GLY A CA 1
ATOM 2097 C C . GLY A 1 254 ? -31.452 -11.430 48.517 1.00 59.69 254 GLY A C 1
ATOM 2098 O O . GLY A 1 254 ? -32.522 -10.982 48.111 1.00 59.69 254 GLY A O 1
ATOM 2099 N N . VAL A 1 255 ? -30.293 -10.815 48.234 1.00 52.31 255 VAL A N 1
ATOM 2100 C CA . VAL A 1 255 ? -30.124 -9.455 47.666 1.00 52.31 255 VAL A CA 1
ATOM 2101 C C . VAL A 1 255 ? -31.154 -9.076 46.582 1.00 52.31 255 VAL A C 1
ATOM 2103 O O . VAL A 1 255 ? -30.978 -9.333 45.386 1.00 52.31 255 VAL A O 1
ATOM 2106 N N . VAL A 1 256 ? -32.212 -8.359 46.975 1.00 52.34 256 VAL A N 1
ATOM 2107 C CA . VAL A 1 256 ? -33.253 -7.856 46.061 1.00 52.34 256 VAL A CA 1
ATOM 2108 C C . VAL A 1 256 ? -32.774 -6.573 45.375 1.00 52.34 256 VAL A C 1
ATOM 2110 O O . VAL A 1 256 ? -33.297 -5.482 45.598 1.00 52.34 256 VAL A O 1
ATOM 2113 N N . ASN A 1 257 ? -31.791 -6.675 44.479 1.00 54.22 257 ASN A N 1
ATOM 2114 C CA . ASN A 1 257 ? -31.232 -5.507 43.780 1.00 54.22 257 ASN A CA 1
ATOM 2115 C C . ASN A 1 257 ? -32.129 -4.949 42.650 1.00 54.22 257 ASN A C 1
ATOM 2117 O O . ASN A 1 257 ? -31.670 -4.252 41.745 1.00 54.22 257 ASN A O 1
ATOM 2121 N N . ARG A 1 258 ? -33.435 -5.245 42.664 1.00 50.81 258 ARG A N 1
ATOM 2122 C CA . ARG A 1 258 ? -34.361 -4.816 41.608 1.00 50.81 258 ARG A CA 1
ATOM 2123 C C . ARG A 1 258 ? -35.742 -4.439 42.136 1.00 50.81 258 ARG A C 1
ATOM 2125 O O . ARG A 1 258 ? -36.745 -5.036 41.759 1.00 50.81 258 ARG A O 1
ATOM 2132 N N . LYS A 1 259 ? -35.831 -3.375 42.939 1.00 40.97 259 LYS A N 1
ATOM 2133 C CA . LYS A 1 259 ? -37.079 -2.600 43.053 1.00 40.97 259 LYS A CA 1
ATOM 2134 C C . LYS A 1 259 ? -36.813 -1.114 42.811 1.00 40.97 259 LYS A C 1
ATOM 2136 O O . LYS A 1 259 ? -36.016 -0.472 43.484 1.00 40.97 259 LYS A O 1
ATOM 2141 N N . LYS A 1 260 ? -37.497 -0.595 41.785 1.00 41.56 260 LYS A N 1
ATOM 2142 C CA . LYS A 1 260 ? -37.598 0.818 41.389 1.00 41.56 260 LYS A CA 1
ATOM 2143 C C . LYS A 1 260 ? -37.789 1.691 42.637 1.00 41.56 260 LYS A C 1
ATOM 2145 O O . LYS A 1 260 ? -38.732 1.456 43.391 1.00 41.56 260 LYS A O 1
ATOM 2150 N N . LYS A 1 261 ? -36.934 2.706 42.820 1.00 39.50 261 LYS A N 1
ATOM 2151 C CA . LYS A 1 261 ? -37.093 3.764 43.834 1.00 39.50 261 LYS A CA 1
ATOM 2152 C C . LYS A 1 261 ? -38.537 4.283 43.815 1.00 39.50 261 LYS A C 1
ATOM 2154 O O . LYS A 1 261 ? -38.935 4.966 42.874 1.00 39.50 261 LYS A O 1
ATOM 2159 N N . LYS A 1 262 ? -39.317 3.977 44.854 1.00 36.31 262 LYS A N 1
ATOM 2160 C CA . LYS A 1 262 ? -40.505 4.761 45.203 1.00 36.31 262 LYS A CA 1
ATOM 2161 C C . LYS A 1 262 ? -40.025 5.935 46.050 1.00 36.31 262 LYS A C 1
ATOM 2163 O O . LYS A 1 262 ? -39.319 5.732 47.033 1.00 36.31 262 LYS A O 1
ATOM 2168 N N . ASN A 1 263 ? -40.383 7.149 45.640 1.00 42.81 263 ASN A N 1
ATOM 2169 C CA . ASN A 1 263 ? -40.119 8.370 46.394 1.00 42.81 263 ASN A CA 1
ATOM 2170 C C . ASN A 1 263 ? -40.777 8.268 47.774 1.00 42.81 263 ASN A C 1
ATOM 2172 O O . ASN A 1 263 ? -42.000 8.330 47.879 1.00 42.81 263 ASN A O 1
ATOM 2176 N N . VAL A 1 264 ? -39.964 8.127 48.820 1.00 38.31 264 VAL A N 1
ATOM 2177 C CA . VAL A 1 264 ? -40.397 8.302 50.206 1.00 38.31 264 VAL A CA 1
ATOM 2178 C C . VAL A 1 264 ? -39.825 9.626 50.698 1.00 38.31 264 VAL A C 1
ATOM 2180 O O . VAL A 1 264 ? -38.618 9.862 50.651 1.00 38.31 264 VAL A O 1
ATOM 2183 N N . SER A 1 265 ? -40.731 10.511 51.106 1.00 36.34 265 SER A N 1
ATOM 2184 C CA . SER A 1 265 ? -40.451 11.815 51.702 1.00 36.34 265 SER A CA 1
ATOM 2185 C C . SER A 1 265 ? -39.569 11.664 52.947 1.00 36.34 265 SER A C 1
ATOM 2187 O O . SER A 1 265 ? -39.908 10.919 53.866 1.00 36.34 265 SER A O 1
ATOM 2189 N N . LYS A 1 266 ? -38.432 12.371 52.980 1.00 36.53 266 LYS A N 1
ATOM 2190 C CA . LYS A 1 266 ? -37.561 12.466 54.159 1.00 36.53 266 LYS A CA 1
ATOM 2191 C C . LYS A 1 266 ? -38.286 13.246 55.257 1.00 36.53 266 LYS A C 1
ATOM 2193 O O . LYS A 1 266 ? -38.385 14.470 55.175 1.00 36.53 266 LYS A O 1
ATOM 2198 N N . LYS A 1 267 ? -38.710 12.563 56.322 1.00 33.28 267 LYS A N 1
ATOM 2199 C CA . LYS A 1 267 ? -38.933 13.215 57.617 1.00 33.28 267 LYS A CA 1
ATOM 2200 C C . LYS A 1 267 ? -37.557 13.434 58.254 1.00 33.28 267 LYS A C 1
ATOM 2202 O O . LYS A 1 267 ? -36.766 12.503 58.368 1.00 33.28 267 LYS A O 1
ATOM 2207 N N . LYS A 1 268 ? -37.240 14.691 58.553 1.00 38.28 268 LYS A N 1
ATOM 2208 C CA . LYS A 1 268 ? -35.989 15.116 59.185 1.00 38.28 268 LYS A CA 1
ATOM 2209 C C . LYS A 1 268 ? -36.079 14.735 60.665 1.00 38.28 268 LYS A C 1
ATOM 2211 O O . LYS A 1 268 ? -36.867 15.335 61.383 1.00 38.28 268 LYS A O 1
ATOM 2216 N N . GLU A 1 269 ? -35.340 13.713 61.079 1.00 35.47 269 GLU A N 1
ATOM 2217 C CA . GLU A 1 269 ? -35.190 13.350 62.489 1.00 35.47 269 GLU A CA 1
ATOM 2218 C C . GLU A 1 269 ? -33.799 13.796 62.949 1.00 35.47 269 GLU A C 1
ATOM 2220 O O . GLU A 1 269 ? -32.791 13.535 62.282 1.00 35.47 269 GLU A O 1
ATOM 2225 N N . ASP A 1 270 ? -33.778 14.589 64.018 1.00 35.06 270 ASP A N 1
ATOM 2226 C CA . ASP A 1 270 ? -32.603 15.296 64.505 1.00 35.06 270 ASP A CA 1
ATOM 2227 C C . ASP A 1 270 ? -31.518 14.333 64.984 1.00 35.06 270 ASP A C 1
ATOM 2229 O O . ASP A 1 270 ? -31.728 13.434 65.798 1.00 35.06 270 ASP A O 1
ATOM 2233 N N . ARG A 1 271 ? -30.307 14.565 64.482 1.00 38.25 271 ARG A N 1
ATOM 2234 C CA . ARG A 1 271 ? -29.104 13.819 64.830 1.00 38.25 271 ARG A CA 1
ATOM 2235 C C . ARG A 1 271 ? -28.635 14.264 66.223 1.00 38.25 271 ARG A C 1
ATOM 2237 O O . ARG A 1 271 ? -27.770 15.128 66.336 1.00 38.25 271 ARG A O 1
ATOM 2244 N N . ARG A 1 272 ? -29.214 13.705 67.292 1.00 35.03 272 ARG A N 1
ATOM 2245 C CA . ARG A 1 272 ? -28.656 13.822 68.652 1.00 35.03 272 ARG A CA 1
ATOM 2246 C C . ARG A 1 272 ? -27.388 12.968 68.734 1.00 35.03 272 ARG A C 1
ATOM 2248 O O . ARG A 1 272 ? -27.448 11.745 68.670 1.00 35.03 272 ARG A O 1
ATOM 2255 N N . LEU A 1 273 ? -26.241 13.632 68.843 1.00 37.41 273 LEU A N 1
ATOM 2256 C CA . LEU A 1 273 ? -24.959 13.025 69.195 1.00 37.41 273 LEU A CA 1
ATOM 2257 C C . LEU A 1 273 ? -25.063 12.477 70.625 1.00 37.41 273 LEU A C 1
ATOM 2259 O O . LEU A 1 273 ? -25.061 13.246 71.582 1.00 37.41 273 LEU A O 1
ATOM 2263 N N . LEU A 1 274 ? -25.178 11.157 70.769 1.00 41.62 274 LEU A N 1
ATOM 2264 C CA . LEU A 1 274 ? -25.033 10.465 72.050 1.00 41.62 274 LEU A CA 1
ATOM 2265 C C . LEU A 1 274 ? -23.539 10.347 72.368 1.00 41.62 274 LEU A C 1
ATOM 2267 O O . LEU A 1 274 ? -22.920 9.306 72.168 1.00 41.62 274 LEU A O 1
ATOM 2271 N N . ILE A 1 275 ? -22.948 11.450 72.820 1.00 41.72 275 ILE A N 1
ATOM 2272 C CA . ILE A 1 275 ? -21.736 11.384 73.632 1.00 41.72 275 ILE A CA 1
ATOM 2273 C C . ILE A 1 275 ? -22.242 11.104 75.046 1.00 41.72 275 ILE A C 1
ATOM 2275 O O . ILE A 1 275 ? -22.860 11.971 75.657 1.00 41.72 275 ILE A O 1
ATOM 2279 N N . SER A 1 276 ? -22.073 9.868 75.517 1.00 44.69 276 SER A N 1
ATOM 2280 C CA . SER A 1 276 ? -22.485 9.454 76.859 1.00 44.69 276 SER A CA 1
ATOM 2281 C C . SER A 1 276 ? -21.878 10.371 77.923 1.00 44.69 276 SER A C 1
ATOM 2283 O O . SER A 1 276 ? -20.654 10.467 78.042 1.00 44.69 276 SER A O 1
ATOM 2285 N N . GLU A 1 277 ? -22.743 10.983 78.735 1.00 46.47 277 GLU A N 1
ATOM 2286 C CA . GLU A 1 277 ? -22.408 11.747 79.951 1.00 46.47 277 GLU A CA 1
ATOM 2287 C C . GLU A 1 277 ? -21.541 10.942 80.948 1.00 46.47 277 GLU A C 1
ATOM 2289 O O . GLU A 1 277 ? -20.855 11.520 81.789 1.00 46.47 277 GLU A O 1
ATOM 2294 N N . ASP A 1 278 ? -21.469 9.616 80.790 1.00 45.84 278 ASP A N 1
ATOM 2295 C CA . ASP A 1 278 ? -20.605 8.710 81.558 1.00 45.84 278 ASP A CA 1
ATOM 2296 C C . ASP A 1 278 ? -19.093 8.919 81.351 1.00 45.84 278 ASP A C 1
ATOM 2298 O O . ASP A 1 278 ? -18.296 8.462 82.174 1.00 45.84 278 ASP A O 1
ATOM 2302 N N . ILE A 1 279 ? -18.668 9.579 80.265 1.00 48.06 279 ILE A N 1
ATOM 2303 C CA . ILE A 1 279 ? -17.237 9.832 79.999 1.00 48.06 279 ILE A CA 1
ATOM 2304 C C . ILE A 1 279 ? -16.778 11.154 80.637 1.00 48.06 279 ILE A C 1
ATOM 2306 O O . ILE A 1 279 ? -15.638 11.251 81.090 1.00 48.06 279 ILE A O 1
ATOM 2310 N N . LEU A 1 280 ? -17.664 12.149 80.741 1.00 48.84 280 LEU A N 1
ATOM 2311 C CA . LEU A 1 280 ? -17.347 13.466 81.310 1.00 48.84 280 LEU A CA 1
ATOM 2312 C C . LEU A 1 280 ? -17.297 13.452 82.846 1.00 48.84 280 LEU A C 1
ATOM 2314 O O . LEU A 1 280 ? -16.428 14.096 83.425 1.00 48.84 280 LEU A O 1
ATOM 2318 N N . SER A 1 281 ? -18.121 12.635 83.510 1.00 47.19 281 SER A N 1
ATOM 2319 C CA . SER A 1 281 ? -18.081 12.488 84.977 1.00 47.19 281 SER A CA 1
ATOM 2320 C C . SER A 1 281 ? -16.834 11.754 85.494 1.00 47.19 281 SER A C 1
ATOM 2322 O O . SER A 1 281 ? -16.441 11.928 86.647 1.00 47.19 281 SER A O 1
ATOM 2324 N N . LYS A 1 282 ? -16.166 10.961 84.643 1.00 46.59 282 LYS A N 1
ATOM 2325 C CA . LYS A 1 282 ? -14.938 10.226 84.998 1.00 46.59 282 LYS A CA 1
ATOM 2326 C C . LYS A 1 282 ? -13.652 11.043 84.862 1.00 46.59 282 LYS A C 1
ATOM 2328 O O . LYS A 1 282 ? -12.623 10.598 85.363 1.00 46.59 282 LYS A O 1
ATOM 2333 N N . LEU A 1 283 ? -13.692 12.217 84.226 1.00 48.94 283 LEU A N 1
ATOM 2334 C CA . LEU A 1 283 ? -12.515 13.077 84.037 1.00 48.94 283 LEU A CA 1
ATOM 2335 C C . LEU A 1 283 ? -12.411 14.222 85.062 1.00 48.94 283 LEU A C 1
ATOM 2337 O O . LEU A 1 283 ? -11.324 14.763 85.237 1.00 48.94 283 LEU A O 1
ATOM 2341 N N . GLU A 1 284 ? -13.479 14.542 85.799 1.00 44.44 284 GLU A N 1
ATOM 2342 C CA . GLU A 1 284 ? -13.463 15.579 86.853 1.00 44.44 284 GLU A CA 1
ATOM 2343 C C . GLU A 1 284 ? -13.171 15.032 88.270 1.00 44.44 284 GLU A C 1
ATOM 2345 O O . GLU A 1 284 ? -13.055 15.797 89.224 1.00 44.44 284 GLU A O 1
ATOM 2350 N N . GLY A 1 285 ? -13.006 13.712 88.430 1.00 42.62 285 GLY A N 1
ATOM 2351 C CA . GLY A 1 285 ? -12.913 13.045 89.738 1.00 42.62 285 GLY A CA 1
ATOM 2352 C C . GLY A 1 285 ? -11.512 12.750 90.295 1.00 42.62 285 GLY A C 1
ATOM 2353 O O . GLY A 1 285 ? -11.421 12.140 91.358 1.00 42.62 285 GLY A O 1
ATOM 2354 N N . SER A 1 286 ? -10.415 13.131 89.630 1.00 41.00 286 SER A N 1
ATOM 2355 C CA . SER A 1 286 ? -9.053 12.819 90.105 1.00 41.00 286 SER A CA 1
ATOM 2356 C C . SER A 1 286 ? -8.194 14.069 90.322 1.00 41.00 286 SER A C 1
ATOM 2358 O O . SER A 1 286 ? -7.362 14.422 89.488 1.00 41.00 286 SER A O 1
ATOM 2360 N N . SER A 1 287 ? -8.366 14.712 91.478 1.00 35.19 287 SER A N 1
ATOM 2361 C CA . SER A 1 287 ? -7.405 15.657 92.061 1.00 35.19 287 SER A CA 1
ATOM 2362 C C . SER A 1 287 ? -6.930 15.106 93.413 1.00 35.19 287 SER A C 1
ATOM 2364 O O . SER A 1 287 ? -7.767 14.881 94.288 1.00 35.19 287 SER A O 1
ATOM 2366 N N . PRO A 1 288 ? -5.624 14.858 93.623 1.00 37.97 288 PRO A N 1
ATOM 2367 C CA . PRO A 1 288 ? -5.087 14.580 94.944 1.00 37.97 288 PRO A CA 1
ATOM 2368 C C . PRO A 1 288 ? -4.646 15.886 95.619 1.00 37.97 288 PRO A C 1
ATOM 2370 O O . PRO A 1 288 ? -3.680 16.526 95.207 1.00 37.97 288 PRO A O 1
ATOM 2373 N N . THR A 1 289 ? -5.331 16.264 96.697 1.00 36.78 289 THR A N 1
ATOM 2374 C CA . THR A 1 289 ? -4.830 17.217 97.697 1.00 36.78 289 THR A CA 1
ATOM 2375 C C . THR A 1 289 ? -3.769 16.548 98.571 1.00 36.78 289 THR A C 1
ATOM 2377 O O . THR A 1 289 ? -4.071 15.584 99.273 1.00 36.78 289 THR A O 1
ATOM 2380 N N . SER A 1 290 ? -2.559 17.108 98.608 1.00 33.50 290 SER A N 1
ATOM 2381 C CA . SER A 1 290 ? -1.629 16.935 99.729 1.00 33.50 290 SER A CA 1
ATOM 2382 C C . SER A 1 290 ? -1.029 18.281 100.132 1.00 33.50 290 SER A C 1
ATOM 2384 O O . SER A 1 290 ? -0.357 18.950 99.350 1.00 33.50 290 SER A O 1
ATOM 2386 N N . THR A 1 291 ? -1.325 18.644 101.371 1.00 35.06 291 THR A N 1
ATOM 2387 C CA . THR A 1 291 ? -0.928 19.813 102.155 1.00 35.06 291 THR A CA 1
ATOM 2388 C C . THR A 1 291 ? 0.581 19.838 102.443 1.00 35.06 291 THR A C 1
ATOM 2390 O O . THR A 1 291 ? 1.144 18.801 102.784 1.00 35.06 291 THR A O 1
ATOM 2393 N N . ILE A 1 292 ? 1.214 21.018 102.426 1.00 33.03 292 ILE A N 1
ATOM 2394 C CA . ILE A 1 292 ? 2.440 21.298 103.198 1.00 33.03 292 ILE A CA 1
ATOM 2395 C C . ILE A 1 292 ? 2.166 22.531 104.069 1.00 33.03 292 ILE A C 1
ATOM 2397 O O . ILE A 1 292 ? 1.771 23.583 103.571 1.00 33.03 292 ILE A O 1
ATOM 2401 N N . HIS A 1 293 ? 2.319 22.341 105.379 1.00 35.53 293 HIS A N 1
ATOM 2402 C CA . HIS A 1 293 ? 2.331 23.364 106.422 1.00 35.53 293 HIS A CA 1
ATOM 2403 C C . HIS A 1 293 ? 3.666 24.128 106.411 1.00 35.53 293 HIS A C 1
ATOM 2405 O O . HIS A 1 293 ? 4.696 23.486 106.238 1.00 35.53 293 HIS A O 1
ATOM 2411 N N . SER A 1 294 ? 3.580 25.442 106.683 1.00 33.34 294 SER A N 1
ATOM 2412 C CA . SER A 1 294 ? 4.589 26.359 107.274 1.00 33.34 294 SER A CA 1
ATOM 2413 C C . SER A 1 294 ? 6.036 26.291 106.787 1.00 33.34 294 SER A C 1
ATOM 2415 O O . SER A 1 294 ? 6.719 25.301 107.125 1.00 33.34 294 SER A O 1
#

Organism: NCBI:txid1629725

Sequence (294 aa):
NFADFWLADQLNSLAAALLDFQFLSCFYVTNGDWLNANNTAICAEQSFIIRPLVNCIPAWIRFAQCLRRYRDSKEAFPHLVNAGKYSSTFFVVIFATLRNYYKGDYLEKPSENPFTYLWIGASIVSSCYAYTWDIKMDWGLFDKSAGENTFLREEIVYSSTFFYYFAIVIDFILRFAWAISFYVTESKFIGGDLMTSILAPLEVFRRFVW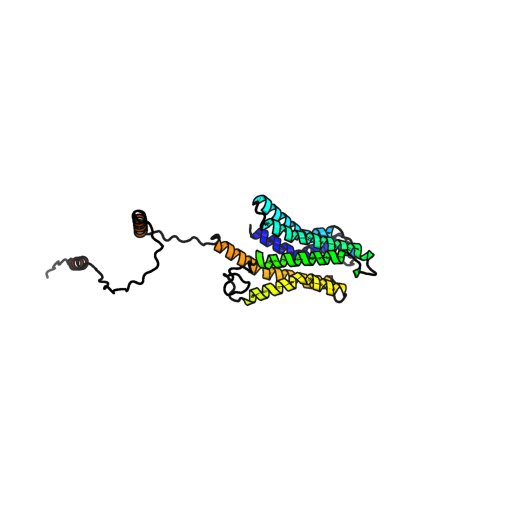NFFRLENEHLNNCGKFRAVRDISVAPIDQSDQTLIIRMMDEEDGVVNRKKKKNVSKKKEDRRLLISEDILSKLEGSSPTSTIHS